Protein AF-0000000072575406 (afdb_homodimer)

Sequence (318 aa):
MHDRPRVPTLSLTRIVLSCGRSVELTELRLTPTYGDMPAGYPCRPVNDLRIRALLHTAAGLSPTVPVHLIPPSREYPDQYAGAFGPVETLPRVACVGRFSSMPLAPAKDPVAHRSGLTVIWFQPTTRVPDPYDADPALRQVDWTSLAQDYELEGMPYGPMHDRPRVPTLSLTRIVLSCGRSVELTELRLTPTYGDMPAGYPCRPVNDLRIRALLHTAAGLSPTVPVHLIPPSREYPDQYAGAFGPVETLPRVACVGRFSSMPLAPAKDPVAHRSGLTVIWFQPTTRVPDPYDADPALRQVDWTSLAQDYELEGMPYGP

Foldseek 3Di:
DPPPPPPPPQAPDWAQAPVGFIKGWNDKDKDWQCPPPDDFAADDVSNVVSVVVVLVVLCVVPVPKEEEELDFDWDFDPDDHDPRDGHIDGATMKMKTKMWGAALDPVDDSVFKIKIYIYIYHDNDPDDADRVDGDNSVRHDPRNVGIHMDTDPDPCPDD/DPPPPPPPDQAPDWAQAPVGFIKGWNDKDKDWQCPPPDDDAADDVSNVVSVVVVLVVLCVVPVPKEEEELDFDWDFDPDDHDPRDGHIDGATMKMKTKMWGAALDPVDDSVFKIKIYIYIYHDNDPDDADRVHGDNSVRHDPRNVGIHMDTDPDPPPDD

Radius of gyration: 21.08 Å; Cα contacts (8 Å, |Δi|>4): 632; chains: 2; bounding box: 46×66×48 Å

Nearest PDB structures (foldseek):
  9d93-assembly1_Me  TM=2.449E-01  e=2.290E+00  Mycobacterium phage Bxb1
  6q0r-assembly1_B  TM=1.082E-01  e=8.778E+00  Homo sapiens
  4bxn-assembly2_B  TM=1.345E-01  e=8.258E+00  Homo sapiens
  9d93-assembly1_Me  TM=2.450E-01  e=1.351E+00  Mycobacterium phage Bxb1
  9d93-assembly1_Md  TM=2.376E-01  e=2.500E+00  Mycobacterium phage Bxb1

Structure (mmCIF, N/CA/C/O backbone):
data_AF-0000000072575406-model_v1
#
loop_
_entity.id
_entity.type
_entity.pdbx_description
1 polymer 'Secreted protein'
#
loop_
_atom_site.group_PDB
_atom_site.id
_atom_site.type_symbol
_atom_site.label_atom_id
_atom_site.label_alt_id
_atom_site.label_comp_id
_atom_site.label_asym_id
_atom_site.label_entity_id
_atom_site.label_seq_id
_atom_site.pdbx_PDB_ins_code
_atom_site.Cartn_x
_atom_site.Cartn_y
_atom_site.Cartn_z
_atom_site.occupancy
_atom_site.B_iso_or_equiv
_atom_site.auth_seq_id
_atom_site.auth_comp_id
_atom_site.auth_asym_id
_atom_site.auth_atom_id
_atom_site.pdbx_PDB_model_num
ATOM 1 N N . MET A 1 1 ? 10.445 38.062 -1.407 1 25 1 MET A N 1
ATOM 2 C CA . MET A 1 1 ? 9.312 37.156 -1.286 1 25 1 MET A CA 1
ATOM 3 C C . MET A 1 1 ? 9.789 35.688 -1.169 1 25 1 MET A C 1
ATOM 5 O O . MET A 1 1 ? 10.391 35.156 -2.102 1 25 1 MET A O 1
ATOM 9 N N . HIS A 1 2 ? 10.414 35.25 -0.053 1 29.06 2 HIS A N 1
ATOM 10 C CA . HIS A 1 2 ? 11.062 33.969 0.249 1 29.06 2 HIS A CA 1
ATOM 11 C C . HIS A 1 2 ? 10.133 32.812 -0.062 1 29.06 2 HIS A C 1
ATOM 13 O O . HIS A 1 2 ? 9.008 32.75 0.43 1 29.06 2 HIS A O 1
ATOM 19 N N . ASP A 1 3 ? 10.117 32.375 -1.269 1 34.06 3 ASP A N 1
ATOM 20 C CA . ASP A 1 3 ? 9.344 31.203 -1.683 1 34.06 3 ASP A CA 1
ATOM 21 C C . ASP A 1 3 ? 9.32 30.141 -0.586 1 34.06 3 ASP A C 1
ATOM 23 O O . ASP A 1 3 ? 10.367 29.672 -0.156 1 34.06 3 ASP A O 1
ATOM 27 N N . ARG A 1 4 ? 8.523 30.234 0.38 1 37.56 4 ARG A N 1
ATOM 28 C CA . ARG A 1 4 ? 8.336 29.203 1.4 1 37.56 4 ARG A CA 1
ATOM 29 C C . ARG A 1 4 ? 8.453 27.812 0.798 1 37.56 4 ARG A C 1
ATOM 31 O O . ARG A 1 4 ? 7.82 27.516 -0.218 1 37.56 4 ARG A O 1
ATOM 38 N N . PRO A 1 5 ? 9.539 27.219 1.014 1 39 5 PRO A N 1
ATOM 39 C CA . PRO A 1 5 ? 9.695 25.891 0.408 1 39 5 PRO A CA 1
ATOM 40 C C . PRO A 1 5 ? 8.414 25.047 0.47 1 39 5 PRO A C 1
ATOM 42 O O . PRO A 1 5 ? 7.668 25.141 1.448 1 39 5 PRO A O 1
ATOM 45 N N . ARG A 1 6 ? 7.574 24.922 -0.616 1 39.53 6 ARG A N 1
ATOM 46 C CA . ARG A 1 6 ? 6.387 24.078 -0.766 1 39.53 6 ARG A CA 1
ATOM 47 C C . ARG A 1 6 ? 6.496 22.812 0.082 1 39.53 6 ARG A C 1
ATOM 49 O O . ARG A 1 6 ? 7.465 22.062 -0.035 1 39.53 6 ARG A O 1
ATOM 56 N N . VAL A 1 7 ? 6.16 22.875 1.28 1 41.75 7 VAL A N 1
ATOM 57 C CA . VAL A 1 7 ? 6.043 21.719 2.158 1 41.75 7 VAL A CA 1
ATOM 58 C C . VAL A 1 7 ? 5.566 20.5 1.356 1 41.75 7 VAL A C 1
ATOM 60 O O . VAL A 1 7 ? 4.578 20.594 0.623 1 41.75 7 VAL A O 1
ATOM 63 N N . PRO A 1 8 ? 6.469 19.625 0.904 1 49.5 8 PRO A N 1
ATOM 64 C CA . PRO A 1 8 ? 6.059 18.391 0.233 1 49.5 8 PRO A CA 1
ATOM 65 C C . PRO A 1 8 ? 4.707 17.875 0.718 1 49.5 8 PRO A C 1
ATOM 67 O O . PRO A 1 8 ? 4.344 18.078 1.879 1 49.5 8 PRO A O 1
ATOM 70 N N . THR A 1 9 ? 3.791 17.922 -0.132 1 55.62 9 THR A N 1
ATOM 71 C CA . THR A 1 9 ? 2.482 17.359 0.185 1 55.62 9 THR A CA 1
ATOM 72 C C . THR A 1 9 ? 2.623 16.109 1.049 1 55.62 9 THR A C 1
ATOM 74 O O . THR A 1 9 ? 3.439 15.234 0.757 1 55.62 9 THR A O 1
ATOM 77 N N . LEU A 1 10 ? 2.139 16.141 2.262 1 73.81 10 LEU A N 1
ATOM 78 C CA . LEU A 1 10 ? 2.268 15.234 3.391 1 73.81 10 LEU A CA 1
ATOM 79 C C . LEU A 1 10 ? 1.346 14.031 3.223 1 73.81 10 LEU A C 1
ATOM 81 O O . LEU A 1 10 ? 1.359 13.109 4.047 1 73.81 10 LEU A O 1
ATOM 85 N N . SER A 1 11 ? 0.636 14.047 2.066 1 89.5 11 SER A N 1
ATOM 86 C CA . SER A 1 11 ? -0.266 12.906 1.923 1 89.5 11 SER A CA 1
ATOM 87 C C . SER A 1 11 ? -0.145 12.281 0.539 1 89.5 11 SER A C 1
ATOM 89 O O . SER A 1 11 ? 0.426 12.875 -0.374 1 89.5 11 SER A O 1
ATOM 91 N N . LEU A 1 12 ? -0.537 11.031 0.42 1 94.38 12 LEU A N 1
ATOM 92 C CA . LEU A 1 12 ? -0.573 10.375 -0.885 1 94.38 12 LEU A CA 1
ATOM 93 C C . LEU A 1 12 ? -1.584 11.055 -1.803 1 94.38 12 LEU A C 1
ATOM 95 O O . LEU A 1 12 ? -1.308 11.273 -2.984 1 94.38 12 LEU A O 1
ATOM 99 N N . THR A 1 13 ? -2.699 11.344 -1.237 1 92.31 13 THR A N 1
ATOM 100 C CA . THR A 1 13 ? -3.76 12.086 -1.91 1 92.31 13 THR A CA 1
ATOM 101 C C . THR A 1 13 ? -4.715 12.711 -0.894 1 92.31 13 THR A C 1
ATOM 103 O O . THR A 1 13 ? -4.633 12.414 0.301 1 92.31 13 THR A O 1
ATOM 106 N N . ARG A 1 14 ? -5.504 13.633 -1.432 1 93 14 ARG A N 1
ATOM 107 C CA . ARG A 1 14 ? -6.535 14.281 -0.626 1 93 14 ARG A CA 1
ATOM 108 C C . ARG A 1 14 ? -7.91 14.117 -1.266 1 93 14 ARG A C 1
ATOM 110 O O . ARG A 1 14 ? -8.055 14.266 -2.48 1 93 14 ARG A O 1
ATOM 117 N N . ILE A 1 15 ? -8.836 13.727 -0.387 1 93.81 15 ILE A N 1
ATOM 118 C CA . ILE A 1 15 ? -10.195 13.547 -0.873 1 93.81 15 ILE A CA 1
ATOM 119 C C . ILE A 1 15 ? -11.156 14.43 -0.072 1 93.81 15 ILE A C 1
ATOM 121 O O . ILE A 1 15 ? -11.039 14.523 1.152 1 93.81 15 ILE A O 1
ATOM 125 N N . VAL A 1 16 ? -12.07 15.055 -0.798 1 94.81 16 VAL A N 1
ATOM 126 C CA . VAL A 1 16 ? -13.156 15.75 -0.124 1 94.81 16 VAL A CA 1
ATOM 127 C C . VAL A 1 16 ? -14.391 14.859 -0.073 1 94.81 16 VAL A C 1
ATOM 129 O O . VAL A 1 16 ? -14.922 14.453 -1.113 1 94.81 16 VAL A O 1
ATOM 132 N N . LEU A 1 17 ? -14.797 14.578 1.137 1 95.69 17 LEU A N 1
ATOM 133 C CA . LEU A 1 17 ? -15.969 13.727 1.323 1 95.69 17 LEU A CA 1
ATOM 134 C C . LEU A 1 17 ? -17.25 14.484 0.988 1 95.69 17 LEU A C 1
ATOM 136 O O . LEU A 1 17 ? -17.234 15.703 0.822 1 95.69 17 LEU A O 1
ATOM 140 N N . SER A 1 18 ? -18.312 13.727 0.885 1 93.75 18 SER A N 1
ATOM 141 C CA . SER A 1 18 ? -19.594 14.328 0.534 1 93.75 18 SER A CA 1
ATOM 142 C C . SER A 1 18 ? -20.062 15.305 1.605 1 93.75 18 SER A C 1
ATOM 144 O O . SER A 1 18 ? -20.75 16.281 1.305 1 93.75 18 SER A O 1
ATOM 146 N N . CYS A 1 19 ? -19.688 15.133 2.811 1 93 19 CYS A N 1
ATOM 147 C CA . CYS A 1 19 ? -20.078 16.016 3.9 1 93 19 CYS A CA 1
ATOM 148 C C . CYS A 1 19 ? -19.25 17.297 3.883 1 93 19 CYS A C 1
ATOM 150 O O . CYS A 1 19 ? -19.484 18.203 4.688 1 93 19 CYS A O 1
ATOM 152 N N . GLY A 1 20 ? -18.281 17.328 3.037 1 93.88 20 GLY A N 1
ATOM 153 C CA . GLY A 1 20 ? -17.469 18.531 2.889 1 93.88 20 GLY A CA 1
ATOM 154 C C . GLY A 1 20 ? -16.125 18.422 3.564 1 93.88 20 GLY A C 1
ATOM 155 O O . GLY A 1 20 ? -15.242 19.266 3.346 1 93.88 20 GLY A O 1
ATOM 156 N N . ARG A 1 21 ? -15.938 17.469 4.348 1 94.75 21 ARG A N 1
ATOM 157 C CA . ARG A 1 21 ? -14.68 17.297 5.078 1 94.75 21 ARG A CA 1
ATOM 158 C C . ARG A 1 21 ? -13.57 16.797 4.152 1 94.75 21 ARG A C 1
ATOM 160 O O . ARG A 1 21 ? -13.797 15.914 3.324 1 94.75 21 ARG A O 1
ATOM 167 N N . SER A 1 22 ? -12.422 17.391 4.34 1 94 22 SER A N 1
ATOM 168 C CA . SER A 1 22 ? -11.242 16.953 3.602 1 94 22 SER A CA 1
ATOM 169 C C . SER A 1 22 ? -10.453 15.906 4.391 1 94 22 SER A C 1
ATOM 171 O O . SER A 1 22 ? -10.156 16.109 5.566 1 94 22 SER A O 1
ATOM 173 N N . VAL A 1 23 ? -10.133 14.828 3.727 1 94.88 23 VAL A N 1
ATOM 174 C CA . VAL A 1 23 ? -9.352 13.781 4.375 1 94.88 23 VAL A CA 1
ATOM 175 C C . VAL A 1 23 ? -8.109 13.477 3.541 1 94.88 23 VAL A C 1
ATOM 177 O O . VAL A 1 23 ? -8.141 13.57 2.311 1 94.88 23 VAL A O 1
ATOM 180 N N . GLU A 1 24 ? -7.039 13.125 4.238 1 94.06 24 GLU A N 1
ATOM 181 C CA . GLU A 1 24 ? -5.754 12.812 3.617 1 94.06 24 GLU A CA 1
ATOM 182 C C . GLU A 1 24 ? -5.445 11.32 3.705 1 94.06 24 GLU A C 1
ATOM 184 O O . GLU A 1 24 ? -5.562 10.719 4.773 1 94.06 24 GLU A O 1
ATOM 189 N N . LEU A 1 25 ? -5.078 10.75 2.58 1 95.12 25 LEU A N 1
ATOM 190 C CA . LEU A 1 25 ? -4.594 9.375 2.57 1 95.12 25 LEU A CA 1
ATOM 191 C C . LEU A 1 25 ? -3.121 9.312 2.957 1 95.12 25 LEU A C 1
ATOM 193 O O . LEU A 1 25 ? -2.256 9.758 2.195 1 95.12 25 LEU A O 1
ATOM 197 N N . THR A 1 26 ? -2.838 8.727 4.117 1 92.56 26 THR A N 1
ATOM 198 C CA . THR A 1 26 ? -1.484 8.781 4.652 1 92.56 26 THR A CA 1
ATOM 199 C C . THR A 1 26 ? -0.754 7.465 4.422 1 92.56 26 THR A C 1
ATOM 201 O O . THR A 1 26 ? 0.474 7.406 4.516 1 92.56 26 THR A O 1
ATOM 204 N N . GLU A 1 27 ? -1.458 6.449 4.172 1 93.69 27 GLU A N 1
ATOM 205 C CA . GLU A 1 27 ? -0.918 5.133 3.852 1 93.69 27 GLU A CA 1
ATOM 206 C C . GLU A 1 27 ? -1.897 4.328 3 1 93.69 27 GLU A C 1
ATOM 208 O O . GLU A 1 27 ? -3.109 4.387 3.217 1 93.69 27 GLU A O 1
ATOM 213 N N . LEU A 1 28 ? -1.342 3.566 2.043 1 95.69 28 LEU A N 1
ATOM 214 C CA . LEU A 1 28 ? -2.17 2.703 1.207 1 95.69 28 LEU A CA 1
ATOM 215 C C . LEU A 1 28 ? -1.49 1.358 0.973 1 95.69 28 LEU A C 1
ATOM 217 O O . LEU A 1 28 ? -0.339 1.309 0.533 1 95.69 28 LEU A O 1
ATOM 221 N N . ARG A 1 29 ? -2.195 0.351 1.325 1 95.31 29 ARG A N 1
ATOM 222 C CA . ARG A 1 29 ? -1.763 -1.01 1.021 1 95.31 29 ARG A CA 1
ATOM 223 C C . ARG A 1 29 ? -2.635 -1.634 -0.062 1 95.31 29 ARG A C 1
ATOM 225 O O . ARG A 1 29 ? -3.857 -1.701 0.081 1 95.31 29 ARG A O 1
ATOM 232 N N . LEU A 1 30 ? -1.963 -2.059 -1.093 1 96.12 30 LEU A N 1
ATOM 233 C CA . LEU A 1 30 ? -2.637 -2.719 -2.205 1 96.12 30 LEU A CA 1
ATOM 234 C C . LEU A 1 30 ? -2.268 -4.199 -2.264 1 96.12 30 LEU A C 1
ATOM 236 O O . LEU A 1 30 ? -1.092 -4.555 -2.166 1 96.12 30 LEU A O 1
ATOM 240 N N . THR A 1 31 ? -3.223 -5.012 -2.402 1 93.94 31 THR A N 1
ATOM 241 C CA . THR A 1 31 ? -3.029 -6.438 -2.641 1 93.94 31 THR A CA 1
ATOM 242 C C . THR A 1 31 ? -4.027 -6.953 -3.678 1 93.94 31 THR A C 1
ATOM 244 O O . THR A 1 31 ? -5.129 -6.414 -3.807 1 93.94 31 THR A O 1
ATOM 247 N N . PRO A 1 32 ? -3.562 -7.934 -4.461 1 93.88 32 PRO A N 1
ATOM 248 C CA . PRO A 1 32 ? -4.586 -8.57 -5.297 1 93.88 32 PRO A CA 1
ATOM 249 C C . PRO A 1 32 ? -5.668 -9.266 -4.477 1 93.88 32 PRO A C 1
ATOM 251 O O . PRO A 1 32 ? -5.375 -9.867 -3.443 1 93.88 32 PRO A O 1
ATOM 254 N N . THR A 1 33 ? -6.875 -9.172 -4.941 1 93.19 33 THR A N 1
ATOM 255 C CA . THR A 1 33 ? -7.984 -9.766 -4.211 1 93.19 33 THR A CA 1
ATOM 256 C C . THR A 1 33 ? -7.801 -11.273 -4.078 1 93.19 33 THR A C 1
ATOM 258 O O . THR A 1 33 ? -7.973 -11.836 -2.992 1 93.19 33 THR A O 1
ATOM 261 N N . TYR A 1 34 ? -7.371 -11.906 -5.137 1 87.69 34 TYR A N 1
ATOM 262 C CA . TYR A 1 34 ? -7.289 -13.359 -5.137 1 87.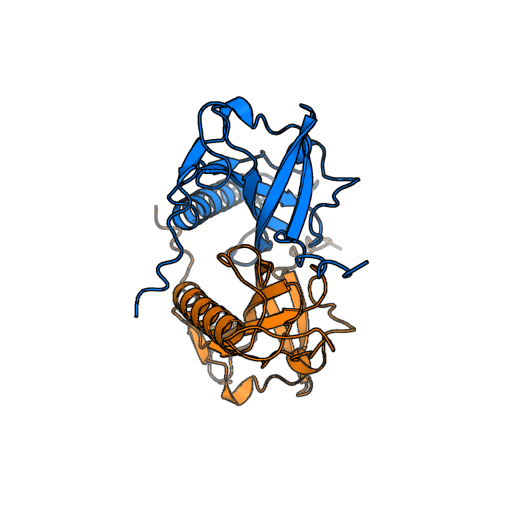69 34 TYR A CA 1
ATOM 263 C C . TYR A 1 34 ? -5.844 -13.828 -5.27 1 87.69 34 TYR A C 1
ATOM 265 O O . TYR A 1 34 ? -5.586 -14.961 -5.68 1 87.69 34 TYR A O 1
ATOM 273 N N . GLY A 1 35 ? -4.879 -13.086 -5.062 1 75.5 35 GLY A N 1
ATOM 274 C CA . GLY A 1 35 ? -3.479 -13.445 -5.211 1 75.5 35 GLY A CA 1
ATOM 275 C C . GLY A 1 35 ? -3.057 -14.594 -4.309 1 75.5 35 GLY A C 1
ATOM 276 O O . GLY A 1 35 ? -2.254 -15.438 -4.707 1 75.5 35 GLY A O 1
ATOM 277 N N . ASP A 1 36 ? -3.441 -14.586 -3.059 1 62.22 36 ASP A N 1
ATOM 278 C CA . ASP A 1 36 ? -2.992 -15.594 -2.102 1 62.22 36 ASP A CA 1
ATOM 279 C C . ASP A 1 36 ? -4.023 -16.703 -1.955 1 62.22 36 ASP A C 1
ATOM 281 O O . ASP A 1 36 ? -3.949 -17.516 -1.022 1 62.22 36 ASP A O 1
ATOM 285 N N . MET A 1 37 ? -4.887 -16.656 -2.875 1 61.81 37 MET A N 1
ATOM 286 C CA . MET A 1 37 ? -5.996 -17.562 -2.619 1 61.81 37 MET A CA 1
ATOM 287 C C . MET A 1 37 ? -5.672 -18.969 -3.139 1 61.81 37 MET A C 1
ATOM 289 O O . MET A 1 37 ? -5.152 -19.109 -4.242 1 61.81 37 MET A O 1
ATOM 293 N N . PRO A 1 38 ? -5.773 -19.938 -2.074 1 54.72 38 PRO A N 1
ATOM 294 C CA . PRO A 1 38 ? -5.543 -21.328 -2.451 1 54.72 38 PRO A CA 1
ATOM 295 C C . PRO A 1 38 ? -6.352 -21.75 -3.676 1 54.72 38 PRO A C 1
ATOM 297 O O . PRO A 1 38 ? -7.203 -20.984 -4.148 1 54.72 38 PRO A O 1
ATOM 300 N N . ALA A 1 39 ? -6.312 -23.109 -3.953 1 59.09 39 ALA A N 1
ATOM 301 C CA . ALA A 1 39 ? -6.965 -23.922 -4.977 1 59.09 39 ALA A CA 1
ATOM 302 C C . ALA A 1 39 ? -8.484 -23.766 -4.918 1 59.09 39 ALA A C 1
ATOM 304 O O . ALA A 1 39 ? -9.062 -23.688 -3.834 1 59.09 39 ALA A O 1
ATOM 305 N N . GLY A 1 40 ? -9.109 -23.031 -5.953 1 71.94 40 GLY A N 1
ATOM 306 C CA . GLY A 1 40 ? -10.555 -22.953 -6.141 1 71.94 40 GLY A CA 1
ATOM 307 C C . GLY A 1 40 ? -10.977 -21.781 -6.992 1 71.94 40 GLY A C 1
ATOM 308 O O . GLY A 1 40 ? -10.211 -21.297 -7.824 1 71.94 40 GLY A O 1
ATOM 309 N N . TYR A 1 41 ? -12.148 -21.594 -6.988 1 81.5 41 TYR A N 1
ATOM 310 C CA . TYR A 1 41 ? -12.758 -20.516 -7.77 1 81.5 41 TYR A CA 1
ATOM 311 C C . TYR A 1 41 ? -13.406 -19.484 -6.859 1 81.5 41 TYR A C 1
ATOM 313 O O . TYR A 1 41 ? -13.781 -19.797 -5.727 1 81.5 41 TYR A O 1
ATOM 321 N N . PRO A 1 42 ? -13.336 -18.234 -7.227 1 88.12 42 PRO A N 1
ATOM 322 C CA . PRO A 1 42 ? -14.008 -17.203 -6.438 1 88.12 42 PRO A CA 1
ATOM 323 C C . PRO A 1 42 ? -15.484 -17.516 -6.188 1 88.12 42 PRO A C 1
ATOM 325 O O . PRO A 1 42 ? -16.219 -17.828 -7.125 1 88.12 42 PRO A O 1
ATOM 328 N N . CYS A 1 43 ? -15.836 -17.438 -4.992 1 90.38 43 CYS A N 1
ATOM 329 C CA . CYS A 1 43 ? -17.203 -17.656 -4.551 1 90.38 43 CYS A CA 1
ATOM 330 C C . CYS A 1 43 ? -17.484 -16.938 -3.238 1 90.38 43 CYS A C 1
ATOM 332 O O . CYS A 1 43 ? -16.578 -16.344 -2.652 1 90.38 43 CYS A O 1
ATOM 334 N N . ARG A 1 44 ? -18.703 -17.047 -2.854 1 91.56 44 ARG A N 1
ATOM 335 C CA . ARG A 1 44 ? -19.109 -16.234 -1.705 1 91.56 44 ARG A CA 1
ATOM 336 C C . ARG A 1 44 ? -18.297 -16.609 -0.464 1 91.56 44 ARG A C 1
ATOM 338 O O . ARG A 1 44 ? -17.766 -15.742 0.225 1 91.56 44 ARG A O 1
ATOM 345 N N . PRO A 1 45 ? -18.141 -17.891 -0.143 1 90.81 45 PRO A N 1
ATOM 346 C CA . PRO A 1 45 ? -17.391 -18.234 1.059 1 90.81 45 PRO A CA 1
ATOM 347 C C . PRO A 1 45 ? -15.93 -17.781 0.985 1 90.81 45 PRO A C 1
ATOM 349 O O . PRO A 1 45 ? -15.375 -17.312 1.983 1 90.81 45 PRO A O 1
ATOM 352 N N . VAL A 1 46 ? -15.336 -17.859 -0.157 1 88.5 46 VAL A N 1
ATOM 353 C CA . VAL A 1 46 ? -13.953 -17.438 -0.362 1 88.5 46 VAL A CA 1
ATOM 354 C C . VAL A 1 46 ? -13.852 -15.922 -0.241 1 88.5 46 VAL A C 1
ATOM 356 O O . VAL A 1 46 ? -12.93 -15.406 0.392 1 88.5 46 VAL A O 1
ATOM 359 N N . ASN A 1 47 ? -14.789 -15.281 -0.811 1 92.69 47 ASN A N 1
ATOM 360 C CA . ASN A 1 47 ? -14.828 -13.82 -0.735 1 92.69 47 ASN A CA 1
ATOM 361 C C . ASN A 1 47 ? -14.969 -13.336 0.705 1 92.69 47 ASN A C 1
ATOM 363 O O . ASN A 1 47 ? -14.289 -12.398 1.121 1 92.69 47 ASN A O 1
ATOM 367 N N . ASP A 1 48 ? -15.852 -13.969 1.443 1 93.44 48 ASP A N 1
ATOM 368 C CA . ASP A 1 48 ? -16.062 -13.609 2.84 1 93.44 48 ASP A CA 1
ATOM 369 C C . ASP A 1 48 ? -14.805 -13.836 3.67 1 93.44 48 ASP A C 1
ATOM 371 O O . ASP A 1 48 ? -14.492 -13.055 4.566 1 93.44 48 ASP A O 1
ATOM 375 N N . LEU A 1 49 ? -14.109 -14.852 3.369 1 91.31 49 LEU A N 1
ATOM 376 C CA . LEU A 1 49 ? -12.859 -15.141 4.062 1 91.31 49 LEU A CA 1
ATOM 377 C C . LEU A 1 49 ? -11.812 -14.078 3.752 1 91.31 49 LEU A C 1
ATOM 379 O O . LEU A 1 49 ? -11.086 -13.641 4.645 1 91.31 49 LEU A O 1
ATOM 383 N N . ARG A 1 50 ? -11.688 -13.688 2.512 1 91.69 50 ARG A N 1
ATOM 384 C CA . ARG A 1 50 ? -10.742 -12.656 2.105 1 91.69 50 ARG A CA 1
ATOM 385 C C . ARG A 1 50 ? -11.023 -11.344 2.832 1 91.69 50 ARG A C 1
ATOM 387 O O . ARG A 1 50 ? -10.102 -10.68 3.311 1 91.69 50 ARG A O 1
ATOM 394 N N . ILE A 1 51 ? -12.266 -11.031 2.955 1 95.06 51 ILE A N 1
ATOM 395 C CA . ILE A 1 51 ? -12.664 -9.797 3.619 1 95.06 51 ILE A CA 1
ATOM 396 C C . ILE A 1 51 ? -12.305 -9.867 5.102 1 95.06 51 ILE A C 1
ATOM 398 O O . ILE A 1 51 ? -11.758 -8.906 5.66 1 95.06 51 ILE A O 1
ATOM 402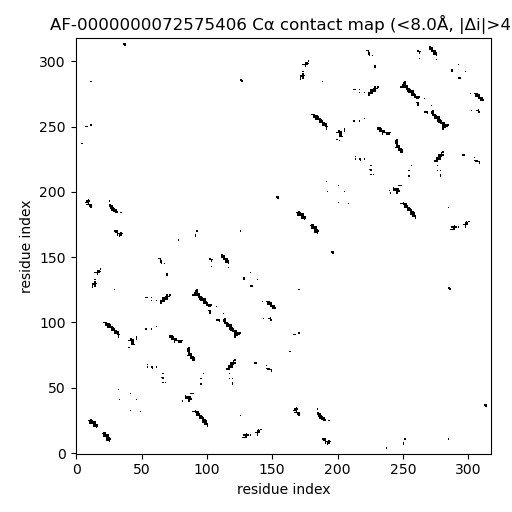 N N . ARG A 1 52 ? -12.539 -10.984 5.723 1 93.94 52 ARG A N 1
ATOM 403 C CA . ARG A 1 52 ? -12.203 -11.164 7.133 1 93.94 52 ARG A CA 1
ATOM 404 C C . ARG A 1 52 ? -10.695 -11.031 7.352 1 93.94 52 ARG A C 1
ATOM 406 O O . ARG A 1 52 ? -10.258 -10.398 8.312 1 93.94 52 ARG A O 1
ATOM 413 N N . ALA A 1 53 ? -10.008 -11.625 6.434 1 90.5 53 ALA A N 1
ATOM 414 C CA . ALA A 1 53 ? -8.547 -11.539 6.535 1 90.5 53 ALA A CA 1
ATOM 415 C C . ALA A 1 53 ? -8.07 -10.094 6.438 1 90.5 53 ALA A C 1
ATOM 417 O O . ALA A 1 53 ? -7.168 -9.68 7.164 1 90.5 53 ALA A O 1
ATOM 418 N N . LEU A 1 54 ? -8.641 -9.359 5.582 1 93.56 54 LEU A N 1
ATOM 419 C CA . LEU A 1 54 ? -8.273 -7.961 5.406 1 93.56 54 LEU A CA 1
ATOM 420 C C . LEU A 1 54 ? -8.625 -7.148 6.645 1 93.56 54 LEU A C 1
ATOM 422 O O . LEU A 1 54 ? -7.875 -6.254 7.043 1 93.56 54 LEU A O 1
ATOM 426 N N . LEU A 1 55 ? -9.766 -7.465 7.242 1 94.56 55 LEU A N 1
ATOM 427 C CA . LEU A 1 55 ? -10.172 -6.789 8.469 1 94.56 55 LEU A CA 1
ATOM 428 C C . LEU A 1 55 ? -9.172 -7.043 9.586 1 94.56 55 LEU A C 1
ATOM 430 O O . LEU A 1 55 ? -8.797 -6.121 10.32 1 94.56 55 LEU A O 1
ATOM 434 N N . HIS A 1 56 ? -8.695 -8.195 9.641 1 88.94 56 HIS A N 1
ATOM 435 C CA . HIS A 1 56 ? -7.699 -8.539 10.641 1 88.94 56 HIS A CA 1
ATOM 436 C C . HIS A 1 56 ? -6.383 -7.82 10.383 1 88.94 56 HIS A C 1
ATOM 438 O O . HIS A 1 56 ? -5.781 -7.258 11.305 1 88.94 56 HIS A O 1
ATOM 444 N N . THR A 1 57 ? -6.016 -7.777 9.18 1 85.31 57 THR A N 1
ATOM 445 C CA . THR A 1 57 ? -4.793 -7.09 8.781 1 85.31 57 THR A CA 1
ATOM 446 C C . THR A 1 57 ? -4.883 -5.598 9.094 1 85.31 57 THR A C 1
ATOM 448 O O . THR A 1 57 ? -3.953 -5.02 9.656 1 85.31 57 THR A O 1
ATOM 451 N N . ALA A 1 58 ? -5.934 -5.016 8.711 1 91.56 58 ALA A N 1
ATOM 452 C CA . ALA A 1 58 ? -6.137 -3.584 8.922 1 91.56 58 ALA A CA 1
ATOM 453 C C . ALA A 1 58 ? -6.102 -3.238 10.406 1 91.56 58 ALA A C 1
ATOM 455 O O . ALA A 1 58 ? -5.539 -2.211 10.797 1 91.56 58 ALA A O 1
ATOM 456 N N . ALA A 1 59 ? -6.66 -4.059 11.211 1 86.5 59 ALA A N 1
ATOM 457 C CA . ALA A 1 59 ? -6.68 -3.834 12.656 1 86.5 59 ALA A CA 1
ATOM 458 C C . ALA A 1 59 ? -5.266 -3.842 13.234 1 86.5 59 ALA A C 1
ATOM 460 O O . ALA A 1 59 ? -4.953 -3.064 14.133 1 86.5 59 ALA A O 1
ATOM 461 N N . GLY A 1 60 ? -4.469 -4.617 12.656 1 78.56 60 GLY A N 1
ATOM 462 C CA . GLY A 1 60 ? -3.082 -4.688 13.094 1 78.56 60 GLY A CA 1
ATOM 463 C C . GLY A 1 60 ? -2.258 -3.49 12.656 1 78.56 60 GLY A C 1
ATOM 464 O O . GLY A 1 60 ? -1.332 -3.078 13.359 1 78.56 60 GLY A O 1
ATOM 465 N N . LEU A 1 61 ? -2.611 -2.963 11.586 1 77 61 LEU A N 1
ATOM 466 C CA . LEU A 1 61 ? -1.869 -1.845 11.008 1 77 61 LEU A CA 1
ATOM 467 C C . LEU A 1 61 ? -2.293 -0.527 11.648 1 77 61 LEU A C 1
ATOM 469 O O . LEU A 1 61 ? -1.554 0.459 11.594 1 77 61 LEU A O 1
ATOM 473 N N . SER A 1 62 ? -3.469 -0.53 12.219 1 81.06 62 SER A N 1
ATOM 474 C CA . SER A 1 62 ? -4.02 0.72 12.734 1 81.06 62 SER A CA 1
ATOM 475 C C . SER A 1 62 ? -4.5 0.56 14.172 1 81.06 62 SER A C 1
ATOM 477 O O . SER A 1 62 ? -5.688 0.73 14.453 1 81.06 62 SER A O 1
ATOM 479 N N . PRO A 1 63 ? -3.594 0.451 15 1 76.25 63 PRO A N 1
ATOM 480 C CA . PRO A 1 63 ? -4.043 0.197 16.375 1 76.25 63 PRO A CA 1
ATOM 481 C C . PRO A 1 63 ? -4.727 1.407 17 1 76.25 63 PRO A C 1
ATOM 483 O O . PRO A 1 63 ? -5.512 1.257 17.938 1 76.25 63 PRO A O 1
ATOM 486 N N . THR A 1 64 ? -4.605 2.572 16.438 1 82.81 64 THR A N 1
ATOM 487 C CA . THR A 1 64 ? -5.078 3.766 17.141 1 82.81 64 THR A CA 1
ATOM 488 C C . THR A 1 64 ? -6.34 4.312 16.484 1 82.81 64 THR A C 1
ATOM 490 O O . THR A 1 64 ? -6.945 5.262 16.984 1 82.81 64 THR A O 1
ATOM 493 N N . VAL A 1 65 ? -6.699 3.744 15.406 1 91.06 65 VAL A N 1
ATOM 494 C CA . VAL A 1 65 ? -7.879 4.281 14.734 1 91.06 65 VAL A CA 1
ATOM 495 C C . VAL A 1 65 ? -8.797 3.139 14.305 1 91.06 65 VAL A C 1
ATOM 497 O O . VAL A 1 65 ? -8.336 2.018 14.078 1 91.06 65 VAL A O 1
ATOM 500 N N . PRO A 1 66 ? -10.156 3.428 14.203 1 96.31 66 PRO A N 1
ATOM 501 C CA . PRO A 1 66 ? -11.117 2.393 13.812 1 96.31 66 PRO A CA 1
ATOM 502 C C . PRO A 1 66 ? -10.93 1.94 12.359 1 96.31 66 PRO A C 1
ATOM 504 O O . PRO A 1 66 ? -10.273 2.625 11.578 1 96.31 66 PRO A O 1
ATOM 507 N N . VAL A 1 67 ? -11.523 0.769 12.141 1 96.88 67 VAL A N 1
ATOM 508 C CA . VAL A 1 67 ? -11.508 0.203 10.797 1 96.88 67 VAL A CA 1
ATOM 509 C C . VAL A 1 67 ? -12.93 0.168 10.234 1 96.88 67 VAL A C 1
ATOM 511 O O . VAL A 1 67 ? -13.867 -0.21 10.93 1 96.88 67 VAL A O 1
ATOM 514 N N . HIS A 1 68 ? -13.086 0.646 9.008 1 97.19 68 HIS A N 1
ATOM 515 C CA . HIS A 1 68 ? -14.375 0.625 8.312 1 97.19 68 HIS A CA 1
ATOM 516 C C . HIS A 1 68 ? -14.266 -0.102 6.98 1 97.19 68 HIS A C 1
ATOM 518 O O . HIS A 1 68 ? -13.375 0.188 6.18 1 97.19 68 HIS A O 1
ATOM 524 N N . LEU A 1 69 ? -15.164 -1.026 6.754 1 98 69 LEU A N 1
ATOM 525 C CA . LEU A 1 69 ? -15.242 -1.742 5.484 1 98 69 LEU A CA 1
ATOM 526 C C . LEU A 1 69 ? -16.328 -1.156 4.59 1 98 69 LEU A C 1
ATOM 528 O O . LEU A 1 69 ? -17.484 -1.083 4.988 1 98 69 LEU A O 1
ATOM 532 N N . ILE A 1 70 ? -15.922 -0.693 3.443 1 97.75 70 ILE A N 1
ATOM 533 C CA . ILE A 1 70 ? -16.891 -0.425 2.391 1 97.75 70 ILE A CA 1
ATOM 534 C C . ILE A 1 70 ? -17.219 -1.719 1.65 1 97.75 70 ILE A C 1
ATOM 536 O O . ILE A 1 70 ? -16.359 -2.293 0.979 1 97.75 70 ILE A O 1
ATOM 540 N N . PRO A 1 71 ? -18.438 -2.17 1.793 1 96.75 71 PRO A N 1
ATOM 541 C CA . PRO A 1 71 ? -18.766 -3.441 1.143 1 96.75 71 PRO A CA 1
ATOM 542 C C . PRO A 1 71 ? -18.469 -3.43 -0.356 1 96.75 71 PRO A C 1
ATOM 544 O O . PRO A 1 71 ? -18.875 -2.504 -1.062 1 96.75 71 PRO A O 1
ATOM 547 N N . PRO A 1 72 ? -17.719 -4.449 -0.779 1 96.75 72 PRO A N 1
ATOM 548 C CA . PRO A 1 72 ? -17.422 -4.488 -2.213 1 96.75 72 PRO A CA 1
ATOM 549 C C . PRO A 1 72 ? -18.641 -4.879 -3.057 1 96.75 72 PRO A C 1
ATOM 551 O O . PRO A 1 72 ? -19.562 -5.527 -2.559 1 96.75 72 PRO A O 1
ATOM 554 N N . SER A 1 73 ? -18.547 -4.406 -4.363 1 95.25 73 SER A N 1
ATOM 555 C CA . SER A 1 73 ? -19.5 -4.949 -5.32 1 95.25 73 SER A CA 1
ATOM 556 C C . SER A 1 73 ? -19.234 -6.426 -5.598 1 95.25 73 SER A C 1
ATOM 558 O O . SER A 1 73 ? -18.078 -6.844 -5.688 1 95.25 73 SER A O 1
ATOM 560 N N . ARG A 1 74 ? -20.219 -7.199 -5.648 1 95.06 74 ARG A N 1
ATOM 561 C CA . ARG A 1 74 ? -20.141 -8.617 -5.977 1 95.06 74 ARG A CA 1
ATOM 562 C C . ARG A 1 74 ? -20.781 -8.914 -7.328 1 95.06 74 ARG A C 1
ATOM 564 O O . ARG A 1 74 ? -21.906 -8.508 -7.586 1 95.06 74 ARG A O 1
ATOM 571 N N . GLU A 1 75 ? -19.922 -9.477 -8.188 1 93.12 75 GLU A N 1
ATOM 572 C CA . GLU A 1 75 ? -20.391 -9.797 -9.531 1 93.12 75 GLU A CA 1
ATOM 573 C C . GLU A 1 75 ? -20.562 -11.297 -9.711 1 93.12 75 GLU A C 1
ATOM 575 O O . GLU A 1 75 ? -19.812 -12.086 -9.141 1 93.12 75 GLU A O 1
ATOM 580 N N . TYR A 1 76 ? -21.531 -11.695 -10.5 1 91.12 76 TYR A N 1
ATOM 581 C CA . TYR A 1 76 ? -21.844 -13.094 -10.758 1 91.12 76 TYR A CA 1
ATOM 582 C C . TYR A 1 76 ? -21.703 -13.43 -12.234 1 91.12 76 TYR A C 1
ATOM 584 O O . TYR A 1 76 ? -22.672 -13.32 -13 1 91.12 76 TYR A O 1
ATOM 592 N N . PRO A 1 77 ? -20.516 -13.852 -12.5 1 83.12 77 PRO A N 1
ATOM 593 C CA . PRO A 1 77 ? -20.359 -14.242 -13.898 1 83.12 77 PRO A CA 1
ATOM 594 C C . PRO A 1 77 ? -21.062 -15.555 -14.234 1 83.12 77 PRO A C 1
ATOM 596 O O . PRO A 1 77 ? -21.266 -16.391 -13.352 1 83.12 77 PRO A O 1
ATOM 599 N N . ASP A 1 78 ? -21.953 -15.664 -15.203 1 72.75 78 ASP A N 1
ATOM 600 C CA . ASP A 1 78 ? -22.781 -16.797 -15.625 1 72.75 78 ASP A CA 1
ATOM 601 C C . ASP A 1 78 ? -21.938 -18.062 -15.766 1 72.75 78 ASP A C 1
ATOM 603 O O . ASP A 1 78 ? -21.625 -18.484 -16.891 1 72.75 78 ASP A O 1
ATOM 607 N N . GLN A 1 79 ? -21.078 -18.156 -14.984 1 64.88 79 GLN A N 1
ATOM 608 C CA . GLN A 1 79 ? -20.266 -19.344 -15.141 1 64.88 79 GLN A CA 1
ATOM 609 C C . GLN A 1 79 ? -20.641 -20.406 -14.109 1 64.88 79 GLN A C 1
ATOM 611 O O . GLN A 1 79 ? -21.125 -20.078 -13.023 1 64.88 79 GLN A O 1
ATOM 616 N N . TYR A 1 80 ? -20.797 -21.766 -14.477 1 60.41 80 TYR A N 1
ATOM 617 C CA . TYR A 1 80 ? -21.188 -22.969 -13.734 1 60.41 80 TYR A CA 1
ATOM 618 C C . TYR A 1 80 ? -20.312 -23.141 -12.5 1 60.41 80 TYR A C 1
ATOM 620 O O . TYR A 1 80 ? -19.094 -23.031 -12.57 1 60.41 80 TYR A O 1
ATOM 628 N N . ALA A 1 81 ? -20.828 -22.938 -11.273 1 61.72 81 ALA A N 1
ATOM 629 C CA . ALA A 1 81 ? -20.172 -22.734 -9.984 1 61.72 81 ALA A CA 1
ATOM 630 C C . ALA A 1 81 ? -19.922 -24.078 -9.297 1 61.72 81 ALA A C 1
ATOM 632 O O . ALA A 1 81 ? -20.469 -25.109 -9.703 1 61.72 81 ALA A O 1
ATOM 633 N N . GLY A 1 82 ? -19.109 -24.453 -8.508 1 68.31 82 GLY A N 1
ATOM 634 C CA . GLY A 1 82 ? -18.641 -25.625 -7.773 1 68.31 82 GLY A CA 1
ATOM 635 C C . GLY A 1 82 ? -19.391 -25.859 -6.48 1 68.31 82 GLY A C 1
ATOM 636 O O . GLY A 1 82 ? -20.5 -25.344 -6.301 1 68.31 82 GLY A O 1
ATOM 637 N N . ALA A 1 83 ? -19.016 -26.703 -5.828 1 77.44 83 ALA A N 1
ATOM 638 C CA . ALA A 1 83 ? -19.609 -27.203 -4.59 1 77.44 83 ALA A CA 1
ATOM 639 C C . ALA A 1 83 ? -19.875 -26.062 -3.607 1 77.44 83 ALA A C 1
ATOM 641 O O . ALA A 1 83 ? -20.734 -26.188 -2.729 1 77.44 83 ALA A O 1
ATOM 642 N N . PHE A 1 84 ? -19.312 -24.938 -3.883 1 82.5 84 PHE A N 1
ATOM 643 C CA . PHE A 1 84 ? -19.391 -23.875 -2.887 1 82.5 84 PHE A CA 1
ATOM 644 C C . PHE A 1 84 ? -20.312 -22.766 -3.365 1 82.5 84 PHE A C 1
ATOM 646 O O . PHE A 1 84 ? -20.328 -21.672 -2.787 1 82.5 84 PHE A O 1
ATOM 653 N N . GLY A 1 85 ? -21.109 -23.047 -4.426 1 86.38 85 GLY A N 1
ATOM 654 C CA . GLY A 1 85 ? -22.016 -22.031 -4.953 1 86.38 85 GLY A CA 1
ATOM 655 C C . GLY A 1 85 ? -21.531 -21.422 -6.258 1 86.38 85 GLY A C 1
ATOM 656 O O . GLY A 1 85 ? -20.516 -21.859 -6.812 1 86.38 85 GLY A O 1
ATOM 657 N N . PRO A 1 86 ? -22.312 -20.547 -6.668 1 88.69 86 PRO A N 1
ATOM 658 C CA . PRO A 1 86 ? -21.938 -19.938 -7.945 1 88.69 86 PRO A CA 1
ATOM 659 C C . PRO A 1 86 ? -20.672 -19.094 -7.852 1 88.69 86 PRO A C 1
ATOM 661 O O . PRO A 1 86 ? -20.297 -18.656 -6.762 1 88.69 86 PRO A O 1
ATOM 664 N N . VAL A 1 87 ? -20.078 -18.938 -8.969 1 89.56 87 VAL A N 1
ATOM 665 C CA . VAL A 1 87 ? -18.938 -18.031 -9.047 1 89.56 87 VAL A CA 1
ATOM 666 C C . VAL A 1 87 ? -19.375 -16.625 -8.664 1 89.56 87 VAL A C 1
ATOM 668 O O . VAL A 1 87 ? -20.438 -16.141 -9.102 1 89.56 87 VAL A O 1
ATOM 671 N N . GLU A 1 88 ? -18.703 -16 -7.699 1 92.5 88 GLU A N 1
ATOM 672 C CA . GLU A 1 88 ? -18.844 -14.609 -7.273 1 92.5 88 GLU A CA 1
ATOM 673 C C . GLU A 1 88 ? -17.484 -13.914 -7.238 1 92.5 88 GLU A C 1
ATOM 675 O O . GLU A 1 88 ? -16.531 -14.406 -6.617 1 92.5 88 GLU A O 1
ATOM 680 N N . THR A 1 89 ? -17.406 -12.812 -7.938 1 92.38 89 THR A N 1
ATOM 681 C CA . THR A 1 89 ? -16.109 -12.148 -8.008 1 92.38 89 THR A CA 1
ATOM 682 C C . THR A 1 89 ? -16.172 -10.781 -7.336 1 92.38 89 THR A C 1
ATOM 684 O O . THR A 1 89 ? -17.188 -10.094 -7.398 1 92.38 89 THR A O 1
ATOM 687 N N . LEU A 1 90 ? -15.07 -10.438 -6.633 1 94.88 90 LEU A N 1
ATOM 688 C CA . LEU A 1 90 ? -14.797 -9.094 -6.137 1 94.88 90 LEU A CA 1
ATOM 689 C C . LEU A 1 90 ? -13.867 -8.336 -7.078 1 94.88 90 LEU A C 1
ATOM 691 O O . LEU A 1 90 ? -13.227 -8.945 -7.938 1 94.88 90 LEU A O 1
ATOM 695 N N . PRO A 1 91 ? -13.859 -7.008 -6.969 1 95 91 PRO A N 1
ATOM 696 C CA . PRO A 1 91 ? -12.883 -6.281 -7.785 1 95 91 PRO A CA 1
ATOM 697 C C . PRO A 1 91 ? -11.453 -6.766 -7.566 1 95 91 PRO A C 1
ATOM 699 O O . PRO A 1 91 ? -11.133 -7.312 -6.508 1 95 91 PRO A O 1
ATOM 702 N N . ARG A 1 92 ? -10.633 -6.512 -8.43 1 93.38 92 ARG A N 1
ATOM 703 C CA . ARG A 1 92 ? -9.328 -7.148 -8.594 1 93.38 92 ARG A CA 1
ATOM 704 C C . ARG A 1 92 ? -8.375 -6.727 -7.484 1 93.38 92 ARG A C 1
ATOM 706 O O . ARG A 1 92 ? -7.461 -7.477 -7.125 1 93.38 92 ARG A O 1
ATOM 713 N N . VAL A 1 93 ? -8.578 -5.551 -6.941 1 95.38 93 VAL A N 1
ATOM 714 C CA . VAL A 1 93 ? -7.59 -4.996 -6.023 1 95.38 93 VAL A CA 1
ATOM 715 C C . VAL A 1 93 ? -8.242 -4.711 -4.676 1 95.38 93 VAL A C 1
ATOM 717 O O . VAL A 1 93 ? -9.273 -4.035 -4.605 1 95.38 93 VAL A O 1
ATOM 720 N N . ALA A 1 94 ? -7.645 -5.211 -3.652 1 95.81 94 ALA A N 1
ATOM 721 C CA . ALA A 1 94 ? -8.031 -4.902 -2.279 1 95.81 94 ALA A CA 1
ATOM 722 C C . ALA A 1 94 ? -7.172 -3.779 -1.705 1 95.81 94 ALA A C 1
ATOM 724 O O . ALA A 1 94 ? -5.945 -3.807 -1.821 1 95.81 94 ALA A O 1
ATOM 725 N N . CYS A 1 95 ? -7.855 -2.859 -1.043 1 96.31 95 CYS A N 1
ATOM 726 C CA . CYS A 1 95 ? -7.176 -1.675 -0.53 1 96.31 95 CYS A CA 1
ATOM 727 C C . CYS A 1 95 ? -7.414 -1.514 0.966 1 96.31 95 CYS A C 1
ATOM 729 O O . CYS A 1 95 ? -8.539 -1.669 1.44 1 96.31 95 CYS A O 1
ATOM 731 N N . VAL A 1 96 ? -6.348 -1.23 1.624 1 96.12 96 VAL A N 1
ATOM 732 C CA . VAL A 1 96 ? -6.406 -0.745 2.998 1 96.12 96 VAL A CA 1
ATOM 733 C C . VAL A 1 96 ? -5.754 0.634 3.086 1 96.12 96 VAL A C 1
ATOM 735 O O . VAL A 1 96 ? -4.543 0.769 2.904 1 96.12 96 VAL A O 1
ATOM 738 N N . GLY A 1 97 ? -6.562 1.583 3.373 1 95.69 97 GLY A N 1
ATOM 739 C CA . GLY A 1 97 ? -6.074 2.951 3.426 1 95.69 97 GLY A CA 1
ATOM 740 C C . GLY A 1 97 ? -6.258 3.598 4.785 1 95.69 97 GLY A C 1
ATOM 741 O O . GLY A 1 97 ? -7.324 3.486 5.391 1 95.69 97 GLY A O 1
ATOM 742 N N . ARG A 1 98 ? -5.18 4.227 5.238 1 94.38 98 ARG A N 1
ATOM 743 C CA . ARG A 1 98 ? -5.27 5.051 6.438 1 94.38 98 ARG A CA 1
ATOM 744 C C . ARG A 1 98 ? -5.508 6.516 6.078 1 94.38 98 ARG A C 1
ATOM 746 O O . ARG A 1 98 ? -4.723 7.113 5.34 1 94.38 98 ARG A O 1
ATOM 753 N N . PHE A 1 99 ? -6.574 7.012 6.703 1 94.62 99 PHE A N 1
ATOM 754 C CA . PHE A 1 99 ? -6.934 8.398 6.438 1 94.62 99 PHE A CA 1
ATOM 755 C C . PHE A 1 99 ? -6.828 9.242 7.703 1 94.62 99 PHE A C 1
ATOM 757 O O . PHE A 1 99 ? -7.043 8.734 8.805 1 94.62 99 PHE A O 1
ATOM 764 N N . SER A 1 100 ? -6.508 10.492 7.461 1 93.94 100 SER A N 1
ATOM 765 C CA . SER A 1 100 ? -6.391 11.445 8.555 1 93.94 100 SER A CA 1
ATOM 766 C C . SER A 1 100 ? -7.047 12.781 8.203 1 93.94 100 SER A C 1
ATOM 768 O O . SER A 1 100 ? -7.113 13.148 7.027 1 93.94 100 SER A O 1
ATOM 770 N N . SER A 1 101 ? -7.496 13.438 9.203 1 94.5 101 SER A N 1
ATOM 771 C CA . SER A 1 101 ? -8.117 14.75 9.039 1 94.5 101 SER A CA 1
ATOM 772 C C . SER A 1 101 ? -7.98 15.586 10.312 1 94.5 101 SER A C 1
ATOM 774 O O . SER A 1 101 ? -7.32 15.172 11.266 1 94.5 101 SER A O 1
ATOM 776 N N . MET A 1 102 ? -8.484 16.781 10.219 1 94.88 102 MET A N 1
ATOM 777 C CA . MET A 1 102 ? -8.57 17.609 11.422 1 94.88 102 MET A CA 1
ATOM 778 C C . MET A 1 102 ? -9.367 16.891 12.508 1 94.88 102 MET A C 1
ATOM 780 O O . MET A 1 102 ? -10.266 16.109 12.219 1 94.88 102 MET A O 1
ATOM 784 N N . PRO A 1 103 ? -9.055 17.25 13.766 1 96.06 103 PRO A N 1
ATOM 785 C CA . PRO A 1 103 ? -9.766 16.594 14.859 1 96.06 103 PRO A CA 1
ATOM 786 C C . PRO A 1 103 ? -11.281 16.797 14.789 1 96.06 103 PRO A C 1
ATOM 788 O O . PRO A 1 103 ? -11.742 17.812 14.258 1 96.06 103 PRO A O 1
ATOM 791 N N . LEU A 1 104 ? -11.992 15.789 15.312 1 96.62 104 LEU A N 1
ATOM 792 C CA . LEU A 1 104 ? -13.445 15.875 15.375 1 96.62 104 LEU A CA 1
ATOM 793 C C . LEU A 1 104 ? -13.883 16.906 16.406 1 96.62 104 LEU A C 1
ATOM 795 O O . LEU A 1 104 ? -14.766 17.719 16.141 1 96.62 104 LEU A O 1
ATOM 799 N N . ALA A 1 105 ? -13.242 16.797 17.578 1 95.88 105 ALA A N 1
ATOM 800 C CA . ALA A 1 105 ? -13.562 17.75 18.641 1 95.88 105 ALA A CA 1
ATOM 801 C C . ALA A 1 105 ? -12.906 19.094 18.406 1 95.88 105 ALA A C 1
ATOM 803 O O . ALA A 1 105 ? -11.68 19.203 18.344 1 95.88 105 ALA A O 1
ATOM 804 N N . PRO A 1 106 ? -13.656 20.109 18.359 1 91.75 106 PRO A N 1
ATOM 805 C CA . PRO A 1 106 ? -13.102 21.438 18.094 1 91.75 106 PRO A CA 1
ATOM 806 C C . PRO A 1 106 ? -12.148 21.922 19.188 1 91.75 106 PRO A C 1
ATOM 808 O O . PRO A 1 106 ? -11.305 22.781 18.938 1 91.75 106 PRO A O 1
ATOM 811 N N . ALA A 1 107 ? -12.289 21.359 20.297 1 93.88 107 ALA A N 1
ATOM 812 C CA . ALA A 1 107 ? -11.477 21.781 21.438 1 93.88 107 ALA A CA 1
ATOM 813 C C . ALA A 1 107 ? -10.062 21.219 21.328 1 93.88 107 ALA A C 1
ATOM 815 O O . ALA A 1 107 ? -9.148 21.688 22.016 1 93.88 107 ALA A O 1
ATOM 816 N N . LYS A 1 108 ? -9.898 20.266 20.516 1 93 108 LYS A N 1
ATOM 817 C CA . LYS A 1 108 ? -8.594 19.625 20.391 1 93 108 LYS A CA 1
ATOM 818 C C . LYS A 1 108 ? -7.691 20.406 19.438 1 93 108 LYS A C 1
ATOM 820 O O . LYS A 1 108 ? -8.133 20.828 18.375 1 93 108 LYS A O 1
ATOM 825 N N . ASP A 1 109 ? -6.469 20.531 19.906 1 91.44 109 ASP A N 1
ATOM 826 C CA . ASP A 1 109 ? -5.457 21.25 19.125 1 91.44 109 ASP A CA 1
ATOM 827 C C . ASP A 1 109 ? -5.059 20.469 17.875 1 91.44 109 ASP A C 1
ATOM 829 O O . ASP A 1 109 ? -4.531 19.359 17.984 1 91.44 109 ASP A O 1
ATOM 833 N N . PRO A 1 110 ? -5.258 21.062 16.703 1 88.12 110 PRO A N 1
ATOM 834 C CA . PRO A 1 110 ? -4.961 20.359 15.461 1 88.12 110 PRO A CA 1
ATOM 835 C C . PRO A 1 110 ? -3.465 20.125 15.258 1 88.12 110 PRO A C 1
ATOM 837 O O . PRO A 1 110 ? -3.07 19.375 14.367 1 88.12 110 PRO A O 1
ATOM 840 N N . VAL A 1 111 ? -2.668 20.75 16.016 1 82.81 111 VAL A N 1
ATOM 841 C CA . VAL A 1 111 ? -1.228 20.531 15.938 1 82.81 111 VAL A CA 1
ATOM 842 C C . VAL A 1 111 ? -0.867 19.25 16.672 1 82.81 111 VAL A C 1
ATOM 844 O O . VAL A 1 111 ? 0.028 18.516 16.25 1 82.81 111 VAL A O 1
ATOM 847 N N . ALA A 1 112 ? -1.605 18.938 17.641 1 88.38 112 ALA A N 1
ATOM 848 C CA . ALA A 1 112 ? -1.267 17.797 18.5 1 88.38 112 ALA A CA 1
ATOM 849 C C . ALA A 1 112 ? -2.229 16.641 18.281 1 88.38 112 ALA A C 1
ATOM 851 O O . ALA A 1 112 ? -1.987 15.531 18.75 1 88.38 112 ALA A O 1
ATOM 852 N N . HIS A 1 113 ? -3.271 17.016 17.609 1 90.62 113 HIS A N 1
ATOM 853 C CA . HIS A 1 113 ? -4.277 15.977 17.453 1 90.62 113 HIS A CA 1
ATOM 854 C C . HIS A 1 113 ? -4.738 15.859 16 1 90.62 113 HIS A C 1
ATOM 856 O O . HIS A 1 113 ? -4.648 16.812 15.242 1 90.62 113 HIS A O 1
ATOM 862 N N . ARG A 1 114 ? -5.23 14.664 15.656 1 92.81 114 ARG A N 1
ATOM 863 C CA . ARG A 1 114 ? -5.875 14.367 14.383 1 92.81 114 ARG A CA 1
ATOM 864 C C . ARG A 1 114 ? -7.035 13.391 14.57 1 92.81 114 ARG A C 1
ATOM 866 O O . ARG A 1 114 ? -7.238 12.859 15.664 1 92.81 114 ARG A O 1
ATOM 873 N N . SER A 1 115 ? -7.824 13.344 13.562 1 95.56 115 SER A N 1
ATOM 874 C CA . SER A 1 115 ? -8.781 12.25 13.484 1 95.56 115 SER A CA 1
ATOM 875 C C . SER A 1 115 ? -8.391 11.25 12.406 1 95.56 115 SER A C 1
ATOM 877 O O . SER A 1 115 ? -7.781 11.617 11.398 1 95.56 115 SER A O 1
ATOM 879 N N . GLY A 1 116 ? -8.672 10.023 12.781 1 95.56 116 GLY A N 1
ATOM 880 C CA . GLY A 1 116 ? -8.219 8.992 11.859 1 95.56 116 GLY A CA 1
ATOM 881 C C . GLY A 1 116 ? -9.227 7.879 11.656 1 95.56 116 GLY A C 1
ATOM 882 O O . GLY A 1 116 ? -10.078 7.645 12.523 1 95.56 116 GLY A O 1
ATOM 883 N N . LEU A 1 117 ? -9.18 7.273 10.484 1 96.75 117 LEU A N 1
ATOM 884 C CA . LEU A 1 117 ? -9.984 6.121 10.094 1 96.75 117 LEU A CA 1
ATOM 885 C C . LEU A 1 117 ? -9.242 5.254 9.078 1 96.75 117 LEU A C 1
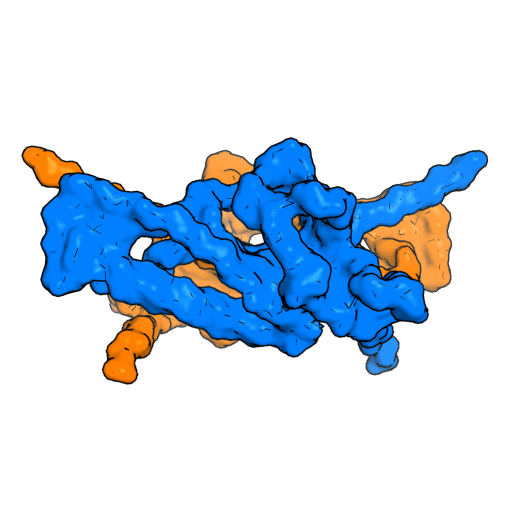ATOM 887 O O . LEU A 1 117 ? -8.672 5.77 8.117 1 96.75 117 LEU A O 1
ATOM 891 N N . THR A 1 118 ? -9.172 4.008 9.344 1 96.94 118 THR A N 1
ATOM 892 C CA . THR A 1 118 ? -8.688 3.059 8.344 1 96.94 118 THR A CA 1
ATOM 893 C C . THR A 1 118 ? -9.852 2.492 7.531 1 96.94 118 THR A C 1
ATOM 895 O O . THR A 1 118 ? -10.844 2.043 8.094 1 96.94 118 THR A O 1
ATOM 898 N N . VAL A 1 119 ? -9.766 2.574 6.227 1 97 119 VAL A N 1
ATOM 899 C CA . VAL A 1 119 ? -10.844 2.137 5.355 1 97 119 VAL A CA 1
ATOM 900 C C . VAL A 1 119 ? -10.367 0.985 4.473 1 97 119 VAL A C 1
ATOM 902 O O . VAL A 1 119 ? -9.266 1.03 3.924 1 97 119 VAL A O 1
ATOM 905 N N . ILE A 1 120 ? -11.172 -0.04 4.383 1 97.44 120 ILE A N 1
ATOM 906 C CA . ILE A 1 120 ? -10.969 -1.145 3.451 1 97.44 120 ILE A CA 1
ATOM 907 C C . ILE A 1 120 ? -11.961 -1.036 2.297 1 97.44 120 ILE A C 1
ATOM 909 O O . ILE A 1 120 ? -13.156 -0.855 2.518 1 97.44 120 ILE A O 1
ATOM 913 N N . TRP A 1 121 ? -11.445 -1.055 1.083 1 97.12 121 TRP A N 1
ATOM 914 C CA . TRP A 1 121 ? -12.32 -1.074 -0.085 1 97.12 121 TRP A CA 1
ATOM 915 C C . TRP A 1 121 ? -11.68 -1.851 -1.231 1 97.12 121 TRP A C 1
ATOM 917 O O . TRP A 1 121 ? -10.547 -2.32 -1.114 1 97.12 121 TRP A O 1
ATOM 927 N N . PHE A 1 122 ? -12.492 -2.115 -2.289 1 96.44 122 PHE A N 1
ATOM 928 C CA . PHE A 1 122 ? -12.023 -2.844 -3.463 1 96.44 122 PHE A CA 1
ATOM 929 C C . PHE A 1 122 ? -12.172 -1.996 -4.723 1 96.44 122 PHE A C 1
ATOM 931 O O . PHE A 1 122 ? -13.125 -1.225 -4.844 1 96.44 122 PHE A O 1
ATOM 938 N N . GLN A 1 123 ? -11.203 -2.154 -5.57 1 95.44 123 GLN A N 1
ATOM 939 C CA . GLN A 1 123 ? -11.273 -1.414 -6.828 1 95.44 123 GLN A CA 1
ATOM 940 C C . GLN A 1 123 ? -10.703 -2.236 -7.98 1 95.44 123 GLN A C 1
ATOM 942 O O . GLN A 1 123 ? -9.961 -3.191 -7.766 1 95.44 123 GLN A O 1
ATOM 947 N N . PRO A 1 124 ? -11.109 -1.884 -9.234 1 93.25 124 PRO A N 1
ATOM 948 C CA . PRO A 1 124 ? -10.727 -2.713 -10.375 1 93.25 124 PRO A CA 1
ATOM 949 C C . PRO A 1 124 ? -9.25 -2.549 -10.75 1 93.25 124 PRO A C 1
ATOM 951 O O . PRO A 1 124 ? -8.656 -3.459 -11.328 1 93.25 124 PRO A O 1
ATOM 954 N N . THR A 1 125 ? -8.672 -1.354 -10.477 1 92.56 125 THR A N 1
ATOM 955 C CA . THR A 1 125 ? -7.301 -1.079 -10.898 1 92.56 125 THR A CA 1
ATOM 956 C C . THR A 1 125 ? -6.438 -0.67 -9.703 1 92.56 125 THR A C 1
ATOM 958 O O . THR A 1 125 ? -6.945 -0.492 -8.594 1 92.56 125 THR A O 1
ATOM 961 N N . THR A 1 126 ? -5.199 -0.502 -9.953 1 93.56 126 THR A N 1
ATOM 962 C CA . THR A 1 126 ? -4.242 -0.178 -8.898 1 93.56 126 THR A CA 1
ATOM 963 C C . THR A 1 126 ? -4.137 1.332 -8.711 1 93.56 126 THR A C 1
ATOM 965 O O . THR A 1 126 ? -3.258 1.814 -7.996 1 93.56 126 THR A O 1
ATOM 968 N N . ARG A 1 127 ? -4.969 2.018 -9.234 1 91.94 127 ARG A N 1
ATOM 969 C CA . ARG A 1 127 ? -4.891 3.473 -9.164 1 91.94 127 ARG A CA 1
ATOM 970 C C . ARG A 1 127 ? -5.285 3.979 -7.781 1 91.94 127 ARG A C 1
ATOM 972 O O . ARG A 1 127 ? -6.242 3.479 -7.184 1 91.94 127 ARG A O 1
ATOM 979 N N . VAL A 1 128 ? -4.516 4.945 -7.32 1 92.69 128 VAL A N 1
ATOM 980 C CA . VAL A 1 128 ? -4.879 5.637 -6.086 1 92.69 128 VAL A CA 1
ATOM 981 C C . VAL A 1 128 ? -6.082 6.543 -6.34 1 92.69 128 VAL A C 1
ATOM 983 O O . VAL A 1 128 ? -6.203 7.145 -7.406 1 92.69 128 VAL A O 1
ATOM 986 N N . PRO A 1 129 ? -6.918 6.621 -5.363 1 89.44 129 PRO A N 1
ATOM 987 C CA . PRO A 1 129 ? -8.086 7.48 -5.555 1 89.44 129 PRO A CA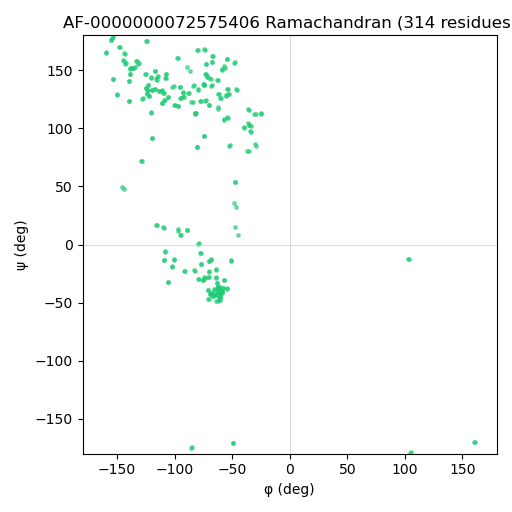 1
ATOM 988 C C . PRO A 1 129 ? -7.715 8.906 -5.969 1 89.44 129 PRO A C 1
ATOM 990 O O . PRO A 1 129 ? -6.801 9.5 -5.395 1 89.44 129 PRO A O 1
ATOM 993 N N . ASP A 1 130 ? -8.461 9.305 -6.973 1 84.94 130 ASP A N 1
ATOM 994 C CA . ASP A 1 130 ? -8.266 10.648 -7.492 1 84.94 130 ASP A CA 1
ATOM 995 C C . ASP A 1 130 ? -8.969 11.688 -6.613 1 84.94 130 ASP A C 1
ATOM 997 O O . ASP A 1 130 ? -10.125 11.5 -6.234 1 84.94 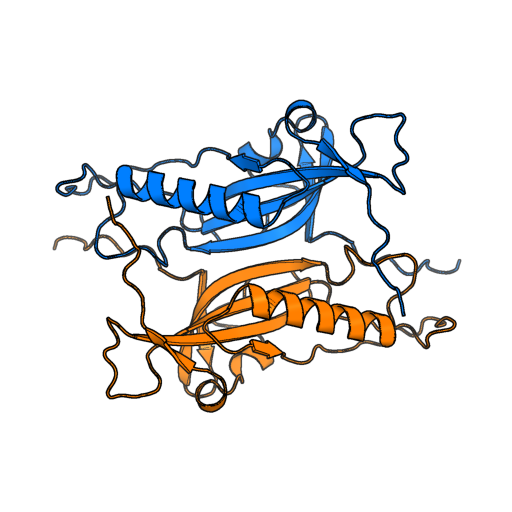130 ASP A O 1
ATOM 1001 N N . PRO A 1 131 ? -8.258 12.742 -6.324 1 80.25 131 PRO A N 1
ATOM 1002 C CA . PRO A 1 131 ? -8.891 13.773 -5.5 1 80.25 131 PRO A CA 1
ATOM 1003 C C . PRO A 1 131 ? -10.18 14.305 -6.117 1 80.25 131 PRO A C 1
ATOM 1005 O O . PRO A 1 131 ? -11.102 14.695 -5.391 1 80.25 131 PRO A O 1
ATOM 1008 N N . TYR A 1 132 ? -10.305 14.328 -7.406 1 78.69 132 TYR A N 1
ATOM 1009 C CA . TYR A 1 132 ? -11.422 14.969 -8.078 1 78.69 132 TYR A CA 1
ATOM 1010 C C . TYR A 1 132 ? -12.461 13.945 -8.516 1 78.69 132 TYR A C 1
ATOM 1012 O O . TYR A 1 132 ? -13.578 14.305 -8.898 1 78.69 132 TYR A O 1
ATOM 1020 N N . ASP A 1 133 ? -12.07 12.68 -8.477 1 82.12 133 ASP A N 1
ATOM 1021 C CA . ASP A 1 133 ? -12.961 11.641 -8.984 1 82.12 133 ASP A CA 1
ATOM 1022 C C . ASP A 1 133 ? -12.859 10.367 -8.156 1 82.12 133 ASP A C 1
ATOM 1024 O O . ASP A 1 133 ? -12.695 9.273 -8.703 1 82.12 133 ASP A O 1
ATOM 1028 N N . ALA A 1 134 ? -12.922 10.586 -6.91 1 85.56 134 ALA A N 1
ATOM 1029 C CA . ALA A 1 134 ? -12.867 9.406 -6.051 1 85.56 134 ALA A CA 1
ATOM 1030 C C . ALA A 1 134 ? -14.164 8.609 -6.117 1 85.56 134 ALA A C 1
ATOM 1032 O O . ALA A 1 134 ? -15.242 9.188 -6.316 1 85.56 134 ALA A O 1
ATOM 1033 N N . ASP A 1 135 ? -14.062 7.328 -5.992 1 88.12 135 ASP A N 1
ATOM 1034 C CA . ASP A 1 135 ? -15.227 6.441 -5.945 1 88.12 135 ASP A CA 1
ATOM 1035 C C . ASP A 1 135 ? -16.281 6.98 -4.984 1 88.12 135 ASP A C 1
ATOM 1037 O O . ASP A 1 135 ? -15.969 7.375 -3.861 1 88.12 135 ASP A O 1
ATOM 1041 N N . PRO A 1 136 ? -17.484 6.988 -5.391 1 90.19 136 PRO A N 1
ATOM 1042 C CA . PRO A 1 136 ? -18.562 7.5 -4.547 1 90.19 136 PRO A CA 1
ATOM 1043 C C . PRO A 1 136 ? -18.625 6.824 -3.18 1 90.19 136 PRO A C 1
ATOM 1045 O O . PRO A 1 136 ? -18.938 7.473 -2.178 1 90.19 136 PRO A O 1
ATOM 1048 N N . ALA A 1 137 ? -18.375 5.609 -3.143 1 91.44 137 ALA A N 1
ATOM 1049 C CA . ALA A 1 137 ? -18.438 4.891 -1.873 1 91.44 137 ALA A CA 1
ATOM 1050 C C . ALA A 1 137 ? -17.422 5.441 -0.878 1 91.44 137 ALA A C 1
ATOM 1052 O O . ALA A 1 137 ? -17.688 5.516 0.322 1 91.44 137 ALA A O 1
ATOM 1053 N N . LEU A 1 138 ? -16.297 5.816 -1.342 1 93.88 138 LEU A N 1
ATOM 1054 C CA . LEU A 1 138 ? -15.266 6.422 -0.499 1 93.88 138 LEU A CA 1
ATOM 1055 C C . LEU A 1 138 ? -15.68 7.824 -0.067 1 93.88 138 LEU A C 1
ATOM 1057 O O . LEU A 1 138 ? -15.5 8.195 1.096 1 93.88 138 LEU A O 1
ATOM 1061 N N . ARG A 1 139 ? -16.281 8.531 -0.945 1 95.44 139 ARG A N 1
ATOM 1062 C CA . ARG A 1 139 ? -16.672 9.914 -0.664 1 95.44 139 ARG A CA 1
ATOM 1063 C C . ARG A 1 139 ? -17.812 9.961 0.34 1 95.44 139 ARG A C 1
ATOM 1065 O O . ARG A 1 139 ? -18 10.969 1.02 1 95.44 139 ARG A O 1
ATOM 1072 N N . GLN A 1 140 ? -18.516 8.938 0.416 1 95.81 140 GLN A N 1
ATOM 1073 C CA . GLN A 1 140 ? -19.703 8.93 1.25 1 95.81 140 GLN A CA 1
ATOM 1074 C C . GLN A 1 140 ? -19.406 8.375 2.639 1 95.81 140 GLN A C 1
ATOM 1076 O O . GLN A 1 140 ? -20.312 8.227 3.463 1 95.81 140 GLN A O 1
ATOM 1081 N N . VAL A 1 141 ? -18.203 8.148 2.973 1 96.94 141 VAL A N 1
ATOM 1082 C CA . VAL A 1 141 ? -17.828 7.645 4.289 1 96.94 141 VAL A CA 1
ATOM 1083 C C . VAL A 1 141 ? -18.25 8.641 5.363 1 96.94 141 VAL A C 1
ATOM 1085 O O . VAL A 1 141 ? -17.969 9.836 5.262 1 96.94 141 VAL A O 1
ATOM 1088 N N . ASP A 1 142 ? -18.938 8.148 6.363 1 97.44 142 ASP A N 1
ATOM 1089 C CA . ASP A 1 142 ? -19.391 8.992 7.473 1 97.44 142 ASP A CA 1
ATOM 1090 C C . ASP A 1 142 ? -18.266 9.219 8.477 1 97.44 142 ASP A C 1
ATOM 1092 O O . ASP A 1 142 ? -18.25 8.617 9.555 1 97.44 142 ASP A O 1
ATOM 1096 N N . TRP A 1 143 ? -17.469 10.133 8.211 1 97.69 143 TRP A N 1
ATOM 1097 C CA . TRP A 1 143 ? -16.266 10.406 9.008 1 97.69 143 TRP A CA 1
ATOM 1098 C C . TRP A 1 143 ? -16.641 10.758 10.445 1 97.69 143 TRP A C 1
ATOM 1100 O O . TRP A 1 143 ? -16.031 10.266 11.391 1 97.69 143 TRP A O 1
ATOM 1110 N N . THR A 1 144 ? -17.562 11.555 10.594 1 96.12 144 THR A N 1
ATOM 1111 C CA . THR A 1 144 ? -17.953 12.07 11.906 1 96.12 144 THR A CA 1
ATOM 1112 C C . THR A 1 144 ? -18.328 10.93 12.844 1 96.12 144 THR A C 1
ATOM 1114 O O . THR A 1 144 ? -17.953 10.938 14.016 1 96.12 144 THR A O 1
ATOM 1117 N N . SER A 1 145 ? -18.969 9.922 12.328 1 97.12 145 SER A N 1
ATOM 1118 C CA . SER A 1 145 ? -19.438 8.836 13.18 1 97.12 145 SER A CA 1
ATOM 1119 C C . SER A 1 145 ? -18.391 7.73 13.297 1 97.12 145 SER A C 1
ATOM 1121 O O . SER A 1 145 ? -18.359 7.008 14.289 1 97.12 145 SER A O 1
ATOM 1123 N N . LEU A 1 146 ? -17.5 7.668 12.305 1 97.81 146 LEU A N 1
ATOM 1124 C CA . LEU A 1 146 ? -16.672 6.469 12.211 1 97.81 146 LEU A CA 1
ATOM 1125 C C . LEU A 1 146 ? -15.242 6.754 12.672 1 97.81 146 LEU A C 1
ATOM 1127 O O . LEU A 1 146 ? -14.555 5.859 13.172 1 97.81 146 LEU A O 1
ATOM 1131 N N . ALA A 1 147 ? -14.773 7.906 12.477 1 97.5 147 ALA A N 1
ATOM 1132 C CA . ALA A 1 147 ? -13.391 8.25 12.805 1 97.5 147 ALA A CA 1
ATOM 1133 C C . ALA A 1 147 ? -13.227 8.531 14.297 1 97.5 147 ALA A C 1
ATOM 1135 O O . ALA A 1 147 ? -14.219 8.633 15.023 1 97.5 147 ALA A O 1
ATOM 1136 N N . GLN A 1 148 ? -11.953 8.594 14.711 1 96.81 148 GLN A N 1
ATOM 1137 C CA . GLN A 1 148 ? -11.633 8.883 16.109 1 96.81 14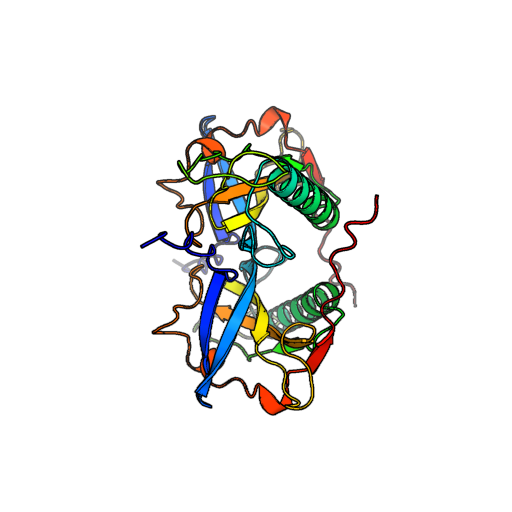8 GLN A CA 1
ATOM 1138 C C . GLN A 1 148 ? -10.438 9.82 16.203 1 96.81 148 GLN A C 1
ATOM 1140 O O . GLN A 1 148 ? -9.469 9.695 15.453 1 96.81 148 GLN A O 1
ATOM 1145 N N . ASP A 1 149 ? -10.57 10.711 17.141 1 95.19 149 ASP A N 1
ATOM 1146 C CA . ASP A 1 149 ? -9.438 11.586 17.438 1 95.19 149 ASP A CA 1
ATOM 1147 C C . ASP A 1 149 ? -8.289 10.812 18.078 1 95.19 149 ASP A C 1
ATOM 1149 O O . ASP A 1 149 ? -8.516 9.891 18.859 1 95.19 149 ASP A O 1
ATOM 1153 N N . TYR A 1 150 ? -7.086 11.164 17.719 1 92.75 150 TYR A N 1
ATOM 1154 C CA . TYR A 1 150 ? -5.898 10.586 18.344 1 92.75 150 TYR A CA 1
ATOM 1155 C C . TYR A 1 150 ? -4.801 11.633 18.5 1 92.75 150 TYR A C 1
ATOM 1157 O O . TYR A 1 150 ? -4.812 12.664 17.828 1 92.75 150 TYR A O 1
ATOM 1165 N N . GLU A 1 151 ? -3.916 11.383 19.469 1 89.19 151 GLU A N 1
ATOM 1166 C CA . GLU A 1 151 ? -2.799 12.281 19.719 1 89.19 151 GLU A CA 1
ATOM 1167 C C . GLU A 1 151 ? -1.592 11.93 18.859 1 89.19 151 GLU A C 1
ATOM 1169 O O . GLU A 1 151 ? -1.262 10.75 18.688 1 89.19 151 GLU A O 1
ATOM 1174 N N . LEU A 1 152 ? -1.109 12.945 18.25 1 80.25 152 LEU A N 1
ATOM 1175 C CA . LEU A 1 152 ? 0.116 12.742 17.484 1 80.25 152 LEU A CA 1
ATOM 1176 C C . LEU A 1 152 ? 1.321 12.617 18.406 1 80.25 152 LEU A C 1
ATOM 1178 O O . LEU A 1 152 ? 1.488 13.422 19.328 1 80.25 152 LEU A O 1
ATOM 1182 N N . GLU A 1 153 ? 1.682 11.391 18.766 1 64.44 153 GLU A N 1
ATOM 1183 C CA . GLU A 1 153 ? 2.846 11.266 19.641 1 64.44 153 GLU A CA 1
ATOM 1184 C C . GLU A 1 153 ? 4.102 11.805 18.953 1 64.44 153 GLU A C 1
ATOM 1186 O O . GLU A 1 153 ? 4.238 11.734 17.734 1 64.44 153 GLU A O 1
ATOM 1191 N N . GLY A 1 154 ? 4.645 12.773 19.469 1 52.47 154 GLY A N 1
ATOM 1192 C CA . GLY A 1 154 ? 5.926 13.266 18.984 1 52.47 154 GLY A CA 1
ATOM 1193 C C . GLY A 1 154 ? 6.832 12.164 18.469 1 52.47 154 GLY A C 1
ATOM 1194 O O . GLY A 1 154 ? 6.723 11.016 18.906 1 52.47 154 GLY A O 1
ATOM 1195 N N . MET A 1 155 ? 6.93 12 17.203 1 44.88 155 MET A N 1
ATOM 1196 C CA . MET A 1 155 ? 7.926 11.039 16.734 1 44.88 155 MET A CA 1
ATOM 1197 C C . MET A 1 155 ? 9.047 10.867 17.75 1 44.88 155 MET A C 1
ATOM 1199 O O . MET A 1 155 ? 9.555 11.852 18.281 1 44.88 155 MET A O 1
ATOM 1203 N N . PRO A 1 156 ? 9.219 9.664 18.438 1 39.16 156 PRO A N 1
ATOM 1204 C CA . PRO A 1 156 ? 10.375 9.547 19.312 1 39.16 156 PRO A CA 1
ATOM 1205 C C . PRO A 1 156 ? 11.672 10.008 18.656 1 39.16 156 PRO A C 1
ATOM 1207 O O . PRO A 1 156 ? 12.164 9.359 17.719 1 39.16 156 PRO A O 1
ATOM 1210 N N . TYR A 1 157 ? 11.93 11.078 18.109 1 34.72 157 TYR A N 1
ATOM 1211 C CA . TYR A 1 157 ? 13.336 11.391 17.891 1 34.72 157 TYR A CA 1
ATOM 1212 C C . TYR A 1 157 ? 14.172 11.086 19.125 1 34.72 157 TYR A C 1
ATOM 1214 O O . TYR A 1 157 ? 14.609 12 19.828 1 34.72 157 TYR A O 1
ATOM 1222 N N . GLY A 1 158 ? 13.75 10.445 20.234 1 26.98 158 GLY A N 1
ATOM 1223 C CA . GLY A 1 158 ? 14.781 10.414 21.25 1 26.98 158 GLY A CA 1
ATOM 1224 C C . GLY A 1 158 ? 16.141 9.961 20.734 1 26.98 158 GLY A C 1
ATOM 1225 O O . GLY A 1 158 ? 16.219 9.359 19.656 1 26.98 158 GLY A O 1
ATOM 1226 N N . PRO A 1 159 ? 17.328 10.391 21.484 1 26.64 159 PRO A N 1
ATOM 1227 C CA . PRO A 1 159 ? 18.703 9.93 21.203 1 26.64 159 PRO A CA 1
ATOM 1228 C C . PRO A 1 159 ? 18.75 8.445 20.844 1 26.64 159 PRO A C 1
ATOM 1230 O O . PRO A 1 159 ? 17.891 7.676 21.266 1 26.64 159 PRO A O 1
ATOM 1233 N N . MET B 1 1 ? -15.875 -24.844 -26.516 1 24.8 1 MET B N 1
ATOM 1234 C CA . MET B 1 1 ? -14.648 -24.156 -26.125 1 24.8 1 MET B CA 1
ATOM 1235 C C . MET B 1 1 ? -14.828 -23.438 -24.781 1 24.8 1 MET B C 1
ATOM 1237 O O . MET B 1 1 ? -15.633 -22.516 -24.688 1 24.8 1 MET B O 1
ATOM 1241 N N . HIS B 1 2 ? -14.945 -24.125 -23.641 1 29.64 2 HIS B N 1
ATOM 1242 C CA . HIS B 1 2 ? -15.242 -23.672 -22.281 1 29.64 2 HIS B CA 1
ATOM 1243 C C . HIS B 1 2 ? -14.297 -22.562 -21.859 1 29.64 2 HIS B C 1
ATOM 1245 O O . HIS B 1 2 ? -13.07 -22.719 -21.922 1 29.64 2 HIS B O 1
ATOM 1251 N N . ASP B 1 3 ? -14.617 -21.375 -22.203 1 34.12 3 ASP B N 1
ATOM 1252 C CA . ASP B 1 3 ? -13.844 -20.203 -21.812 1 34.12 3 ASP B CA 1
ATOM 1253 C C . ASP B 1 3 ? -13.297 -20.359 -20.391 1 34.12 3 ASP B C 1
ATOM 1255 O O . ASP B 1 3 ? -14.062 -20.547 -19.438 1 34.12 3 ASP B O 1
ATOM 1259 N N . ARG B 1 4 ? -12.266 -21.031 -20.172 1 37.31 4 ARG B N 1
ATOM 1260 C CA . ARG B 1 4 ? -11.609 -21.141 -18.875 1 37.31 4 ARG B CA 1
ATOM 1261 C C . ARG B 1 4 ? -11.672 -19.828 -18.109 1 37.31 4 ARG B C 1
ATOM 1263 O O . ARG B 1 4 ? -11.367 -18.766 -18.672 1 37.31 4 ARG B O 1
ATOM 1270 N N . PRO B 1 5 ? -12.5 -19.781 -17.156 1 38.88 5 PRO B N 1
ATOM 1271 C CA . PRO B 1 5 ? -12.609 -18.516 -16.422 1 38.88 5 PRO B CA 1
ATOM 1272 C C . PRO B 1 5 ? -11.258 -17.844 -16.188 1 38.88 5 PRO B C 1
ATOM 1274 O O . PRO B 1 5 ? -10.258 -18.531 -15.984 1 38.88 5 PRO B O 1
ATOM 1277 N N . ARG B 1 6 ? -10.812 -16.781 -16.969 1 39.66 6 ARG B N 1
ATOM 1278 C CA . ARG B 1 6 ? -9.609 -15.977 -16.812 1 39.66 6 ARG B CA 1
ATOM 1279 C C . ARG B 1 6 ? -9.203 -15.875 -15.344 1 39.66 6 ARG B C 1
ATOM 1281 O O . ARG B 1 6 ? -10.008 -15.492 -14.492 1 39.66 6 ARG B O 1
ATOM 1288 N N . VAL B 1 7 ? -8.477 -16.766 -14.852 1 41.97 7 VAL B N 1
ATOM 1289 C CA . VAL B 1 7 ? -7.875 -16.734 -13.523 1 41.97 7 VAL B CA 1
ATOM 1290 C C . VAL B 1 7 ? -7.504 -15.297 -13.164 1 41.97 7 VAL B C 1
ATOM 1292 O O . VAL B 1 7 ? -6.855 -14.602 -13.945 1 41.97 7 VAL B O 1
ATOM 1295 N N . PRO B 1 8 ? -8.336 -14.578 -12.406 1 49.69 8 PRO B N 1
ATOM 1296 C CA . PRO B 1 8 ? -7.984 -13.234 -11.93 1 49.69 8 PRO B CA 1
ATOM 1297 C C . PRO B 1 8 ? -6.484 -13.062 -11.703 1 49.69 8 PRO B C 1
ATOM 1299 O O . PRO B 1 8 ? -5.797 -14.023 -11.344 1 49.69 8 PRO B O 1
ATOM 1302 N N . THR B 1 9 ? -5.926 -12.281 -12.492 1 56.22 9 THR B N 1
ATOM 1303 C CA . THR B 1 9 ? -4.516 -11.961 -12.312 1 56.22 9 THR B CA 1
ATOM 1304 C C . THR B 1 9 ? -4.168 -11.875 -10.828 1 56.22 9 THR B C 1
ATOM 1306 O O . THR B 1 9 ? -4.883 -11.234 -10.055 1 56.22 9 THR B O 1
ATOM 1309 N N . LEU B 1 10 ? -3.312 -12.734 -10.352 1 74.06 10 LEU B N 1
ATOM 1310 C CA . LEU B 1 10 ? -2.92 -13.023 -8.977 1 74.06 10 LEU B CA 1
ATOM 1311 C C . LEU B 1 10 ? -1.92 -11.992 -8.461 1 74.06 10 LEU B C 1
ATOM 1313 O O . LEU B 1 10 ? -1.506 -12.047 -7.305 1 74.06 10 LEU B O 1
ATOM 1317 N N . SER B 1 11 ? -1.625 -11.031 -9.367 1 89.5 11 SER B N 1
ATOM 1318 C CA . SER B 1 11 ? -0.648 -10.062 -8.883 1 89.5 11 SER B CA 1
ATOM 1319 C C . SER B 1 11 ? -1.096 -8.633 -9.18 1 89.5 11 SER B C 1
ATOM 1321 O O . SER B 1 11 ? -2.006 -8.422 -9.984 1 89.5 11 SER B O 1
ATOM 1323 N N . LEU B 1 12 ? -0.572 -7.684 -8.445 1 94.44 12 LEU B N 1
ATOM 1324 C CA . LEU B 1 12 ? -0.851 -6.281 -8.727 1 94.44 12 LEU B CA 1
ATOM 1325 C C . LEU B 1 12 ? -0.288 -5.879 -10.086 1 94.44 12 LEU B C 1
ATOM 1327 O O . LEU B 1 12 ? -0.948 -5.172 -10.852 1 94.44 12 LEU B O 1
ATOM 1331 N N . THR B 1 13 ? 0.897 -6.324 -10.32 1 92.31 13 THR B N 1
ATOM 1332 C CA . THR B 1 13 ? 1.572 -6.133 -11.594 1 92.31 13 THR B CA 1
ATOM 1333 C C . THR B 1 13 ? 2.693 -7.156 -11.773 1 92.31 13 THR B C 1
ATOM 1335 O O . THR B 1 13 ? 3.037 -7.875 -10.828 1 92.31 13 THR B O 1
ATOM 1338 N N . ARG B 1 14 ? 3.121 -7.234 -13.023 1 93 14 ARG B N 1
ATOM 1339 C CA . ARG B 1 14 ? 4.246 -8.102 -13.367 1 93 14 ARG B CA 1
ATOM 1340 C C . ARG B 1 14 ? 5.359 -7.309 -14.039 1 93 14 ARG B C 1
ATOM 1342 O O . ARG B 1 14 ? 5.098 -6.477 -14.906 1 93 14 ARG B O 1
ATOM 1349 N N . ILE B 1 15 ? 6.562 -7.59 -13.523 1 93.75 15 ILE B N 1
ATOM 1350 C CA . ILE B 1 15 ? 7.719 -6.906 -14.094 1 93.75 15 ILE B CA 1
ATOM 1351 C C . ILE B 1 15 ? 8.734 -7.938 -14.586 1 93.75 15 ILE B C 1
ATOM 1353 O O . ILE B 1 15 ? 8.992 -8.938 -13.914 1 93.75 15 ILE B O 1
ATOM 1357 N N . VAL B 1 16 ? 9.266 -7.656 -15.758 1 94.81 16 VAL B N 1
ATOM 1358 C CA . VAL B 1 16 ? 10.398 -8.453 -16.234 1 94.81 16 VAL B CA 1
ATOM 1359 C C . VAL B 1 16 ? 11.703 -7.734 -15.922 1 94.81 16 VAL B C 1
ATOM 1361 O O . VAL B 1 16 ? 11.93 -6.617 -16.391 1 94.81 16 VAL B O 1
ATOM 1364 N N . LEU B 1 17 ? 12.5 -8.414 -15.133 1 95.62 17 LEU B N 1
ATOM 1365 C CA . LEU B 1 17 ? 13.789 -7.832 -14.758 1 95.62 17 LEU B CA 1
ATOM 1366 C C . LEU B 1 17 ? 14.773 -7.887 -15.922 1 95.62 17 LEU B C 1
ATOM 1368 O O . LEU B 1 17 ? 14.516 -8.547 -16.922 1 95.62 17 LEU B O 1
ATOM 1372 N N . SER B 1 18 ? 15.852 -7.164 -15.734 1 93.69 18 SER B N 1
ATOM 1373 C CA . SER B 1 18 ? 16.859 -7.102 -16.797 1 93.69 18 SER B CA 1
ATOM 1374 C C . SER B 1 18 ? 17.469 -8.469 -17.047 1 93.69 18 SER B C 1
ATOM 1376 O O . SER B 1 18 ? 17.891 -8.766 -18.172 1 93.69 18 SER B O 1
ATOM 1378 N N . CYS B 1 19 ? 17.531 -9.312 -16.094 1 93 19 CYS B N 1
ATOM 1379 C CA . CYS B 1 19 ? 18.109 -10.641 -16.25 1 93 19 CYS B CA 1
ATOM 1380 C C . CYS B 1 19 ? 17.125 -11.57 -16.969 1 93 19 CYS B C 1
ATOM 1382 O O . CYS B 1 19 ? 17.469 -12.727 -17.25 1 93 19 CYS B O 1
ATOM 1384 N N . GLY B 1 20 ? 15.961 -11.102 -17.172 1 93.88 20 GLY B N 1
ATOM 1385 C CA . GLY B 1 20 ? 14.984 -11.883 -17.922 1 93.88 20 GLY B CA 1
ATOM 1386 C C . GLY B 1 20 ? 13.938 -12.523 -17.016 1 93.88 20 GLY B C 1
ATOM 1387 O O . GLY B 1 20 ? 12.922 -13.023 -17.5 1 93.88 20 GLY B O 1
ATOM 1388 N N . ARG B 1 21 ? 14.141 -12.523 -15.789 1 94.75 21 ARG B N 1
ATOM 1389 C CA . ARG B 1 21 ? 13.219 -13.141 -14.836 1 94.75 21 ARG B CA 1
ATOM 1390 C C . ARG B 1 21 ? 11.969 -12.289 -14.664 1 94.75 21 ARG B C 1
ATOM 1392 O O . ARG B 1 21 ? 12.055 -11.062 -14.547 1 94.75 21 ARG B O 1
ATOM 1399 N N . SER B 1 22 ? 10.859 -12.969 -14.641 1 93.88 22 SER B N 1
ATOM 1400 C CA . SER B 1 22 ? 9.594 -12.297 -14.367 1 93.88 22 SER B CA 1
ATOM 1401 C C . SER B 1 22 ? 9.25 -12.336 -12.883 1 93.88 22 SER B C 1
ATOM 1403 O O . SER B 1 22 ? 9.305 -13.398 -12.25 1 93.88 22 SER B O 1
ATOM 1405 N N . VAL B 1 23 ? 8.906 -11.195 -12.359 1 94.81 23 VAL B N 1
ATOM 1406 C CA . VAL B 1 23 ? 8.523 -11.117 -10.945 1 94.81 23 VAL B CA 1
ATOM 1407 C C . VAL B 1 23 ? 7.145 -10.484 -1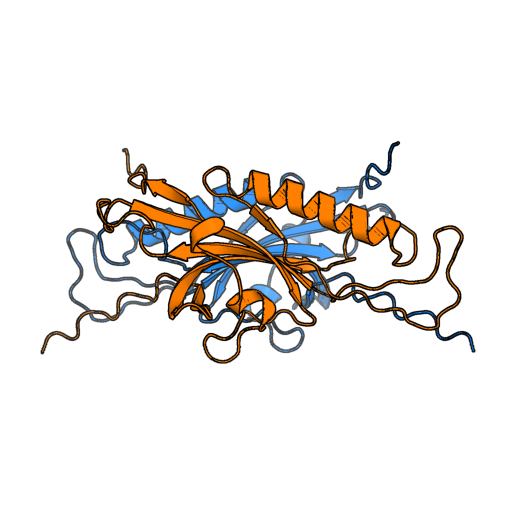0.82 1 94.81 23 VAL B C 1
ATOM 1409 O O . VAL B 1 23 ? 6.773 -9.617 -11.617 1 94.81 23 VAL B O 1
ATOM 1412 N N . GLU B 1 24 ? 6.402 -10.93 -9.812 1 94 24 GLU B N 1
ATOM 1413 C CA . GLU B 1 24 ? 5.051 -10.453 -9.547 1 94 24 GLU B CA 1
ATOM 1414 C C . GLU B 1 24 ? 5.008 -9.602 -8.273 1 94 24 GLU B C 1
ATOM 1416 O O . GLU B 1 24 ? 5.539 -10 -7.238 1 94 24 GLU B O 1
ATOM 1421 N N . LEU B 1 25 ? 4.406 -8.445 -8.383 1 95.12 25 LEU B N 1
ATOM 1422 C CA . LEU B 1 25 ? 4.152 -7.625 -7.207 1 95.12 25 LEU B CA 1
ATOM 1423 C C . LEU B 1 25 ? 2.898 -8.094 -6.477 1 95.12 25 LEU B C 1
ATOM 1425 O O . LEU B 1 25 ? 1.784 -7.938 -6.98 1 95.12 25 LEU B O 1
ATOM 1429 N N . THR B 1 26 ? 3.078 -8.625 -5.277 1 92.5 26 THR B N 1
ATOM 1430 C CA . THR B 1 26 ? 1.967 -9.266 -4.578 1 92.5 26 THR B CA 1
ATOM 1431 C C . THR B 1 26 ? 1.404 -8.344 -3.498 1 92.5 26 THR B C 1
ATOM 1433 O O . THR B 1 26 ? 0.292 -8.562 -3.012 1 92.5 26 THR B O 1
ATOM 1436 N N . GLU B 1 27 ? 2.135 -7.41 -3.104 1 93.62 27 GLU B N 1
ATOM 1437 C CA . GLU B 1 27 ? 1.721 -6.398 -2.139 1 93.62 27 GLU B CA 1
ATOM 1438 C C . GLU B 1 27 ? 2.492 -5.094 -2.338 1 93.62 27 GLU B C 1
ATOM 1440 O O . GLU B 1 27 ? 3.688 -5.117 -2.637 1 93.62 27 GLU B O 1
ATOM 1445 N N . LEU B 1 28 ? 1.79 -3.961 -2.145 1 95.62 28 LEU B N 1
ATOM 1446 C CA . LEU B 1 28 ? 2.434 -2.656 -2.244 1 95.62 28 LEU B CA 1
ATOM 1447 C C . LEU B 1 28 ? 1.921 -1.714 -1.16 1 95.62 28 LEU B C 1
ATOM 1449 O O . LEU B 1 28 ? 0.711 -1.521 -1.021 1 95.62 28 LEU B O 1
ATOM 1453 N N . ARG B 1 29 ? 2.846 -1.225 -0.418 1 95.25 29 ARG B N 1
ATOM 1454 C CA . ARG B 1 29 ? 2.543 -0.184 0.56 1 95.25 29 ARG B CA 1
ATOM 1455 C C . ARG B 1 29 ? 3.119 1.159 0.125 1 95.25 29 ARG B C 1
ATOM 1457 O O . ARG B 1 29 ? 4.32 1.274 -0.121 1 95.25 29 ARG B O 1
ATOM 1464 N N . LEU B 1 30 ? 2.229 2.107 0.059 1 96.06 30 LEU B N 1
ATOM 1465 C CA . LEU B 1 30 ? 2.611 3.467 -0.304 1 96.06 30 LEU B CA 1
ATOM 1466 C C . LEU B 1 30 ? 2.467 4.41 0.886 1 96.06 30 LEU B C 1
ATOM 1468 O O . LEU B 1 30 ? 1.447 4.387 1.581 1 96.06 30 LEU B O 1
ATOM 1472 N N . THR B 1 31 ? 3.447 5.176 1.12 1 93.94 31 THR B N 1
ATOM 1473 C CA . THR B 1 31 ? 3.404 6.246 2.109 1 93.94 31 THR B CA 1
ATOM 1474 C C . THR B 1 31 ? 4.09 7.5 1.579 1 93.94 31 THR B C 1
ATOM 1476 O O . THR B 1 31 ? 5.008 7.414 0.761 1 93.94 31 THR B O 1
ATOM 1479 N N . PRO B 1 32 ? 3.553 8.656 2 1 93.81 32 PRO B N 1
ATOM 1480 C CA . PRO B 1 32 ? 4.344 9.844 1.665 1 93.81 32 PRO B CA 1
ATOM 1481 C C . PRO B 1 32 ? 5.723 9.836 2.32 1 93.81 32 PRO B C 1
ATOM 1483 O O . PRO B 1 32 ? 5.863 9.406 3.469 1 93.81 32 PRO B O 1
ATOM 1486 N N . THR B 1 33 ? 6.684 10.297 1.6 1 93.19 33 THR B N 1
ATOM 1487 C CA . THR B 1 33 ? 8.047 10.305 2.125 1 93.19 33 THR B CA 1
ATOM 1488 C C . THR B 1 33 ? 8.141 11.156 3.387 1 93.19 33 THR B C 1
ATOM 1490 O O . THR B 1 33 ? 8.719 10.727 4.387 1 93.19 33 THR B O 1
ATOM 1493 N N . TYR B 1 34 ? 7.508 12.289 3.379 1 87.62 34 TYR B N 1
ATOM 1494 C CA . TYR B 1 34 ? 7.637 13.219 4.492 1 87.62 34 TYR B CA 1
ATOM 1495 C C . TYR B 1 34 ? 6.305 13.406 5.207 1 87.62 34 TYR B C 1
ATOM 1497 O O . TYR B 1 34 ? 6.098 14.414 5.895 1 87.62 34 TYR B O 1
ATOM 1505 N N . GLY B 1 35 ? 5.355 12.633 5.078 1 75.44 35 GLY B N 1
ATOM 1506 C CA . GLY B 1 35 ? 4.047 12.773 5.695 1 75.44 35 GLY B CA 1
ATOM 1507 C C . GLY B 1 35 ? 4.102 12.773 7.211 1 75.44 35 GLY B C 1
ATOM 1508 O O . GLY B 1 35 ? 3.354 13.508 7.863 1 75.44 35 GLY B O 1
ATOM 1509 N N . ASP B 1 36 ? 4.848 11.898 7.816 1 61.88 36 ASP B N 1
ATOM 1510 C CA . ASP B 1 36 ? 4.875 11.766 9.266 1 61.88 36 ASP B CA 1
ATOM 1511 C C . ASP B 1 36 ? 6.055 12.531 9.867 1 61.88 36 ASP B C 1
ATOM 1513 O O . ASP B 1 36 ? 6.395 12.344 11.039 1 61.88 36 ASP B O 1
ATOM 1517 N N . MET B 1 37 ? 6.582 13.281 9.008 1 61.09 37 MET B N 1
ATOM 1518 C CA . MET B 1 37 ? 7.84 13.836 9.5 1 61.09 37 MET B CA 1
ATOM 1519 C C . MET B 1 37 ? 7.59 15.086 10.344 1 61.09 37 MET B C 1
ATOM 1521 O O . MET B 1 37 ? 6.781 15.938 9.969 1 61.09 37 MET B O 1
ATOM 1525 N N . PRO B 1 38 ? 8.148 14.922 11.656 1 54.5 38 PRO B N 1
ATOM 1526 C CA . PRO B 1 38 ? 8.031 16.078 12.547 1 54.5 38 PRO B CA 1
ATOM 1527 C C . PRO B 1 38 ? 8.492 17.375 11.898 1 54.5 38 PRO B C 1
ATOM 1529 O O . PRO B 1 38 ? 9.055 17.359 10.805 1 54.5 38 PRO B O 1
ATOM 1532 N N . ALA B 1 39 ? 8.586 18.453 12.766 1 59.28 39 ALA B N 1
ATOM 1533 C CA . ALA B 1 39 ? 8.992 19.844 12.586 1 59.28 39 ALA B CA 1
ATOM 1534 C C . ALA B 1 39 ? 10.414 19.938 12.023 1 59.28 39 ALA B C 1
ATOM 1536 O O . ALA B 1 39 ? 11.281 19.141 12.398 1 59.28 39 ALA B O 1
ATOM 1537 N N . GLY B 1 40 ? 10.531 20.328 10.688 1 71.75 40 GLY B N 1
ATOM 1538 C CA . GLY B 1 40 ? 11.805 20.641 10.062 1 71.75 40 GLY B CA 1
ATOM 1539 C C . GLY B 1 40 ? 11.766 20.562 8.547 1 71.75 40 GLY B C 1
ATOM 1540 O O . GLY B 1 40 ? 10.703 20.734 7.945 1 71.75 40 GLY B O 1
ATOM 1541 N N . TYR B 1 41 ? 12.828 20.625 8.055 1 81.5 41 TYR B N 1
ATOM 1542 C CA . TYR B 1 41 ? 13 20.609 6.605 1 81.5 41 TYR B CA 1
ATOM 1543 C C . TYR B 1 41 ? 13.734 19.344 6.156 1 81.5 41 TYR B C 1
ATOM 1545 O O . TYR B 1 41 ? 14.484 18.75 6.93 1 81.5 41 TYR B O 1
ATOM 1553 N N . PRO B 1 42 ? 13.383 18.828 5.027 1 88.19 42 PRO B N 1
ATOM 1554 C CA . PRO B 1 42 ? 14.102 17.656 4.5 1 88.19 42 PRO B CA 1
ATOM 1555 C C . PRO B 1 42 ? 15.609 17.891 4.418 1 88.19 42 PRO B C 1
ATOM 1557 O O . PRO B 1 42 ? 16.047 18.906 3.871 1 88.19 42 PRO B O 1
ATOM 1560 N N . CYS B 1 43 ? 16.312 16.984 4.957 1 90.44 43 CYS B N 1
ATOM 1561 C CA . CYS B 1 43 ? 17.766 17 4.949 1 90.44 43 CYS B CA 1
ATOM 1562 C C . CYS B 1 43 ? 18.328 15.594 5.09 1 90.44 43 CYS B C 1
ATOM 1564 O O . CYS B 1 43 ? 17.578 14.633 5.27 1 90.44 43 CYS B O 1
ATOM 1566 N N . ARG B 1 44 ? 19.594 15.547 5 1 91.62 44 ARG B N 1
ATOM 1567 C CA . ARG B 1 44 ? 20.219 14.227 4.941 1 91.62 44 ARG B CA 1
ATOM 1568 C C . ARG B 1 44 ? 19.906 13.422 6.199 1 91.62 44 ARG B C 1
ATOM 1570 O O . ARG B 1 44 ? 19.5 12.266 6.113 1 91.62 44 ARG B O 1
ATOM 1577 N N . PRO B 1 45 ? 20.062 13.992 7.395 1 90.88 45 PRO B N 1
ATOM 1578 C CA . PRO B 1 45 ? 19.766 13.203 8.594 1 90.88 45 PRO B CA 1
ATOM 1579 C C . PRO B 1 45 ? 18.312 12.742 8.664 1 90.88 45 PRO B C 1
ATOM 1581 O O . PRO B 1 45 ? 18.031 11.617 9.078 1 90.88 45 PRO B O 1
ATOM 1584 N N . VAL B 1 46 ? 17.422 13.562 8.25 1 88.44 46 VAL B N 1
ATOM 1585 C CA . VAL B 1 46 ? 16 13.234 8.25 1 88.44 46 VAL B CA 1
ATOM 1586 C C . VAL B 1 46 ? 15.711 12.156 7.215 1 88.44 46 VAL B C 1
ATOM 1588 O O . VAL B 1 46 ? 14.969 11.211 7.484 1 88.44 46 VAL B O 1
ATOM 1591 N N . ASN B 1 47 ? 16.297 12.305 6.105 1 92.75 47 ASN B N 1
ATOM 1592 C CA . ASN B 1 47 ? 16.141 11.32 5.043 1 92.75 47 ASN B CA 1
ATOM 1593 C C . ASN B 1 47 ? 16.656 9.945 5.477 1 92.75 47 ASN B C 1
ATOM 1595 O O . ASN B 1 47 ? 16.016 8.93 5.227 1 92.75 47 ASN B O 1
ATOM 1599 N N . ASP B 1 48 ? 17.812 9.938 6.109 1 93.44 48 ASP B N 1
ATOM 1600 C CA . ASP B 1 48 ? 18.406 8.688 6.582 1 93.44 48 ASP B CA 1
ATOM 1601 C C . ASP B 1 48 ? 17.516 8.023 7.633 1 93.44 48 ASP B C 1
ATOM 1603 O O . ASP B 1 48 ? 17.375 6.801 7.664 1 93.44 48 ASP B O 1
ATOM 1607 N N . LEU B 1 49 ? 16.922 8.812 8.438 1 91.31 49 LEU B N 1
ATOM 1608 C CA . LEU B 1 49 ? 16 8.289 9.445 1 91.31 49 LEU B CA 1
ATOM 1609 C C . LEU B 1 49 ? 14.766 7.68 8.797 1 91.31 49 LEU B C 1
ATOM 1611 O O . LEU B 1 49 ? 14.297 6.621 9.219 1 91.31 49 LEU B O 1
ATOM 1615 N N . ARG B 1 50 ? 14.203 8.344 7.828 1 91.69 50 ARG B N 1
ATOM 1616 C CA . ARG B 1 50 ? 13.031 7.84 7.109 1 91.69 50 ARG B CA 1
ATOM 1617 C C . ARG B 1 50 ? 13.328 6.492 6.465 1 91.69 50 ARG B C 1
ATOM 1619 O O . ARG B 1 50 ? 12.516 5.57 6.543 1 91.69 50 ARG B O 1
ATOM 1626 N N . ILE B 1 51 ? 14.477 6.383 5.91 1 94.94 51 ILE B N 1
ATOM 1627 C CA . ILE B 1 51 ? 14.875 5.145 5.246 1 94.94 51 ILE B CA 1
ATOM 1628 C C . ILE B 1 51 ? 15.008 4.027 6.277 1 94.94 51 ILE B C 1
ATOM 1630 O O . ILE B 1 51 ? 14.531 2.912 6.059 1 94.94 51 ILE B O 1
ATOM 1634 N N . ARG B 1 52 ? 15.602 4.324 7.402 1 93.88 52 ARG B N 1
ATOM 1635 C CA . ARG B 1 52 ? 15.75 3.332 8.461 1 93.88 52 ARG B CA 1
ATOM 1636 C C . ARG B 1 52 ? 14.391 2.863 8.969 1 93.88 52 ARG B C 1
ATOM 1638 O O . ARG B 1 52 ? 14.18 1.669 9.195 1 93.88 52 ARG B O 1
ATOM 1645 N N . ALA B 1 53 ? 13.539 3.824 9.094 1 90.38 53 ALA B N 1
ATOM 1646 C CA . ALA B 1 53 ? 12.195 3.482 9.547 1 90.38 53 ALA B CA 1
ATOM 1647 C C . ALA B 1 53 ? 11.5 2.553 8.555 1 90.38 53 ALA B C 1
ATOM 1649 O O . ALA B 1 53 ? 10.82 1.605 8.953 1 90.38 53 ALA B O 1
ATOM 1650 N N . LEU B 1 54 ? 11.656 2.803 7.34 1 93.5 54 LEU B N 1
ATOM 1651 C CA . LEU B 1 54 ? 11.047 1.977 6.301 1 93.5 54 LEU B CA 1
ATOM 1652 C C . LEU B 1 54 ? 11.641 0.574 6.305 1 93.5 54 LEU B C 1
ATOM 1654 O O . LEU B 1 54 ? 10.93 -0.411 6.113 1 93.5 54 LEU B O 1
ATOM 1658 N N . LEU B 1 55 ? 12.953 0.503 6.52 1 94.44 55 LEU B N 1
ATOM 1659 C CA . LEU B 1 55 ? 13.617 -0.793 6.602 1 94.44 55 LEU B CA 1
ATOM 1660 C C . LEU B 1 55 ? 13.07 -1.614 7.762 1 94.44 55 LEU B C 1
ATOM 1662 O O . LEU B 1 55 ? 12.812 -2.811 7.613 1 94.44 55 LEU B O 1
ATOM 1666 N N . HIS B 1 56 ? 12.805 -0.972 8.805 1 88.75 56 HIS B N 1
ATOM 1667 C CA . HIS B 1 56 ? 12.242 -1.65 9.969 1 88.75 56 HIS B CA 1
ATOM 1668 C C . HIS B 1 56 ? 10.812 -2.117 9.695 1 88.75 56 HIS B C 1
ATOM 1670 O O . HIS B 1 56 ? 10.461 -3.258 10 1 88.75 56 HIS B O 1
ATOM 1676 N N . THR B 1 57 ? 10.078 -1.302 9.07 1 85 57 THR B N 1
ATOM 1677 C CA . THR B 1 57 ? 8.703 -1.63 8.719 1 85 57 THR B CA 1
ATOM 1678 C C . THR B 1 57 ? 8.656 -2.809 7.75 1 85 57 THR B C 1
ATOM 1680 O O . THR B 1 57 ? 7.871 -3.742 7.938 1 85 57 THR B O 1
ATOM 1683 N N . ALA B 1 58 ? 9.43 -2.74 6.758 1 91.38 58 ALA B N 1
ATOM 1684 C CA . ALA B 1 58 ? 9.477 -3.791 5.742 1 91.38 58 ALA B CA 1
ATOM 1685 C C . ALA B 1 58 ? 9.852 -5.137 6.359 1 91.38 58 ALA B C 1
ATOM 1687 O O . ALA B 1 58 ? 9.297 -6.172 5.992 1 91.38 58 ALA B O 1
ATOM 1688 N N . ALA B 1 59 ? 10.766 -5.129 7.27 1 86.25 59 ALA B N 1
ATOM 1689 C CA . ALA B 1 59 ? 11.203 -6.352 7.934 1 86.25 59 ALA B CA 1
ATOM 1690 C C . ALA B 1 59 ? 10.062 -6.988 8.727 1 86.25 59 ALA B C 1
ATOM 1692 O O . ALA B 1 59 ? 9.938 -8.211 8.766 1 86.25 59 ALA B O 1
ATOM 1693 N N . GLY B 1 60 ? 9.25 -6.18 9.219 1 78.38 60 GLY B N 1
ATOM 1694 C CA . GLY B 1 60 ? 8.102 -6.668 9.969 1 78.38 60 GLY B CA 1
ATOM 1695 C C . GLY B 1 60 ? 7.008 -7.23 9.07 1 78.38 60 GLY B C 1
ATOM 1696 O O . GLY B 1 60 ? 6.293 -8.156 9.469 1 78.38 60 GLY B O 1
ATOM 1697 N N . LEU B 1 61 ? 6.926 -6.711 7.949 1 76.81 61 LEU B N 1
ATOM 1698 C CA . LEU B 1 61 ? 5.883 -7.109 7.008 1 76.81 61 LEU B CA 1
ATOM 1699 C C . LEU B 1 61 ? 6.281 -8.375 6.262 1 76.81 61 LEU B C 1
ATOM 1701 O O . LEU B 1 61 ? 5.422 -9.086 5.73 1 76.81 61 LEU B O 1
ATOM 1705 N N . SER B 1 62 ? 7.555 -8.625 6.207 1 80.75 62 SER B N 1
ATOM 1706 C CA . SER B 1 62 ? 8.039 -9.734 5.395 1 80.75 62 SER B CA 1
ATOM 1707 C C . SER B 1 62 ? 8.961 -10.648 6.203 1 80.75 62 SER B C 1
ATOM 1709 O O . SER B 1 62 ? 10.141 -10.797 5.871 1 80.75 62 SER B O 1
ATOM 1711 N N . PRO B 1 63 ? 8.383 -11.336 7.047 1 75.94 63 PRO B N 1
ATOM 1712 C CA . PRO B 1 63 ? 9.266 -12.141 7.895 1 75.94 63 PRO B CA 1
ATOM 1713 C C . PRO B 1 63 ? 9.914 -13.289 7.137 1 75.94 63 PRO B C 1
ATOM 1715 O O . PRO B 1 63 ? 10.969 -13.789 7.555 1 75.94 63 PRO B O 1
ATOM 1718 N N . THR B 1 64 ? 9.461 -13.625 5.977 1 82.56 64 THR B N 1
ATOM 1719 C CA . THR B 1 64 ? 9.938 -14.852 5.34 1 82.56 64 THR B CA 1
ATOM 1720 C C . THR B 1 64 ? 10.844 -14.523 4.156 1 82.56 64 THR B C 1
ATOM 1722 O O . THR B 1 64 ? 11.43 -15.422 3.551 1 82.56 64 THR B O 1
ATOM 1725 N N . VAL B 1 65 ? 10.938 -13.305 3.842 1 90.88 65 VAL B N 1
ATOM 1726 C CA . VAL B 1 65 ? 11.758 -12.977 2.682 1 90.88 65 VAL B CA 1
ATOM 1727 C C . VAL B 1 65 ? 12.656 -11.781 3.002 1 90.88 65 VAL B C 1
ATOM 1729 O O . VAL B 1 65 ? 12.32 -10.953 3.855 1 90.88 65 VAL B O 1
ATOM 1732 N N . PRO B 1 66 ? 13.867 -11.695 2.311 1 96.19 66 PRO B N 1
ATOM 1733 C CA . PRO B 1 66 ? 14.797 -10.594 2.561 1 96.19 66 PRO B CA 1
ATOM 1734 C C . PRO B 1 66 ? 14.242 -9.242 2.109 1 96.19 66 PRO B C 1
ATOM 1736 O O . PRO B 1 66 ? 13.281 -9.188 1.341 1 96.19 66 PRO B O 1
ATOM 1739 N N . VAL B 1 67 ? 14.906 -8.234 2.674 1 96.81 67 VAL B N 1
ATOM 1740 C CA . VAL B 1 67 ? 14.555 -6.867 2.318 1 96.81 67 VAL B CA 1
ATOM 1741 C C . VAL B 1 67 ? 15.719 -6.215 1.571 1 96.81 67 VAL B C 1
ATOM 1743 O O . VAL B 1 67 ? 16.875 -6.355 1.967 1 96.81 67 VAL B O 1
ATOM 1746 N N . HIS B 1 68 ? 15.414 -5.574 0.45 1 97.12 68 HIS B N 1
ATOM 1747 C CA . HIS B 1 68 ? 16.406 -4.855 -0.339 1 97.12 68 HIS B CA 1
ATOM 1748 C C . HIS B 1 68 ? 16 -3.398 -0.542 1 97.12 68 HIS B C 1
ATOM 1750 O O . HIS B 1 68 ? 14.867 -3.115 -0.946 1 97.12 68 HIS B O 1
ATOM 1756 N N . LEU B 1 69 ? 16.922 -2.5 -0.267 1 98 69 LEU B N 1
ATOM 1757 C CA . LEU B 1 69 ? 16.688 -1.075 -0.495 1 98 69 LEU B CA 1
ATOM 1758 C C . LEU B 1 69 ? 17.344 -0.626 -1.799 1 98 69 LEU B C 1
ATOM 1760 O O . LEU B 1 69 ? 18.547 -0.8 -1.986 1 98 69 LEU B O 1
ATOM 1764 N N . ILE B 1 70 ? 16.531 -0.133 -2.689 1 97.75 70 ILE B N 1
ATOM 1765 C CA . ILE B 1 70 ? 17.078 0.627 -3.811 1 97.75 70 ILE B CA 1
ATOM 1766 C C . ILE B 1 70 ? 17.344 2.066 -3.377 1 97.75 70 ILE B C 1
ATOM 1768 O O . ILE B 1 70 ? 16.422 2.814 -3.072 1 97.75 70 ILE B O 1
ATOM 1772 N N . PRO B 1 71 ? 18.594 2.436 -3.332 1 96.69 71 PRO B N 1
ATOM 1773 C CA . PRO B 1 71 ? 18.875 3.791 -2.859 1 96.69 71 PRO B CA 1
ATOM 1774 C C . PRO B 1 71 ? 18.141 4.863 -3.65 1 96.69 71 PRO B C 1
ATOM 1776 O O . PRO B 1 71 ? 18.156 4.855 -4.883 1 96.69 71 PRO B O 1
ATOM 1779 N N . PRO B 1 72 ? 17.469 5.723 -2.916 1 96.75 72 PRO B N 1
ATOM 1780 C CA . PRO B 1 72 ? 16.734 6.777 -3.627 1 96.75 72 PRO B CA 1
ATOM 1781 C C . PRO B 1 72 ? 17.672 7.844 -4.207 1 96.75 72 PRO B C 1
ATOM 1783 O O . PRO B 1 72 ? 18.797 8.023 -3.719 1 96.75 72 PRO B O 1
ATOM 1786 N N . SER B 1 73 ? 17.109 8.5 -5.281 1 95.19 73 SER B N 1
ATOM 1787 C CA . SER B 1 73 ? 17.781 9.711 -5.734 1 95.19 73 SER B CA 1
ATOM 1788 C C . SER B 1 73 ? 17.672 10.828 -4.703 1 95.19 73 SER B C 1
ATOM 1790 O O . SER B 1 73 ? 16.625 10.992 -4.078 1 95.19 73 SER B O 1
ATOM 1792 N N . ARG B 1 74 ? 18.703 11.523 -4.469 1 95 74 ARG B N 1
ATOM 1793 C CA . ARG B 1 74 ? 18.734 12.672 -3.566 1 95 74 ARG B CA 1
ATOM 1794 C C . ARG B 1 74 ? 18.938 13.969 -4.34 1 95 74 ARG B C 1
ATOM 1796 O O . ARG B 1 74 ? 19.875 14.078 -5.145 1 95 74 ARG B O 1
ATOM 1803 N N . GLU B 1 75 ? 17.953 14.852 -4.148 1 93.06 75 GLU B N 1
ATOM 1804 C CA . GLU B 1 75 ? 18.016 16.141 -4.844 1 93.06 75 GLU B CA 1
ATOM 1805 C C . GLU B 1 75 ? 18.344 17.266 -3.877 1 93.06 75 GLU B C 1
ATOM 1807 O O . GLU B 1 75 ? 17.922 17.25 -2.717 1 93.06 75 GLU B O 1
ATOM 1812 N N . TYR B 1 76 ? 19.062 18.25 -4.332 1 91.19 76 TYR B N 1
ATOM 1813 C CA . TYR B 1 76 ? 19.5 19.391 -3.537 1 91.19 76 TYR B CA 1
ATOM 1814 C C . TYR B 1 76 ? 18.953 20.688 -4.109 1 91.19 76 TYR B C 1
ATOM 1816 O O . TYR B 1 76 ? 19.594 21.328 -4.949 1 91.19 76 TYR B O 1
ATOM 1824 N N . PRO B 1 77 ? 17.828 20.984 -3.566 1 83.06 77 PRO B N 1
ATOM 1825 C CA . PRO B 1 77 ? 17.297 22.266 -4.047 1 83.06 77 PRO B CA 1
ATOM 1826 C C . PRO B 1 77 ? 18.047 23.469 -3.484 1 83.06 77 PRO B C 1
ATOM 1828 O O . PRO B 1 77 ? 18.609 23.391 -2.396 1 83.06 77 PRO B O 1
ATOM 1831 N N . ASP B 1 78 ? 18.609 24.375 -4.238 1 72.5 78 ASP B N 1
ATOM 1832 C CA . ASP B 1 78 ? 19.422 25.547 -3.9 1 72.5 78 ASP B CA 1
ATOM 1833 C C . ASP B 1 78 ? 18.781 26.344 -2.766 1 72.5 78 ASP B C 1
ATOM 1835 O O . ASP B 1 78 ? 18.328 27.484 -2.969 1 72.5 78 ASP B O 1
ATOM 1839 N N . GLN B 1 79 ? 18.188 25.688 -1.983 1 64.44 79 GLN B N 1
ATOM 1840 C CA . GLN B 1 79 ? 17.562 26.469 -0.915 1 64.44 79 GLN B CA 1
ATOM 1841 C C . GLN B 1 79 ? 18.391 26.406 0.362 1 64.44 79 GLN B C 1
ATOM 1843 O O . GLN B 1 79 ? 19.141 25.453 0.586 1 64.44 79 GLN B O 1
ATOM 1848 N N . TYR B 1 80 ? 18.609 27.578 1.116 1 60.22 80 TYR B N 1
ATOM 1849 C CA . TYR B 1 80 ? 19.406 27.844 2.314 1 60.22 80 TYR B CA 1
ATOM 1850 C C . TYR B 1 80 ? 19.016 26.891 3.441 1 60.22 80 TYR B C 1
ATOM 1852 O O . TYR B 1 80 ? 17.828 26.672 3.699 1 60.22 80 TYR B O 1
ATOM 1860 N N . ALA B 1 81 ? 19.891 25.938 3.805 1 62 81 ALA B N 1
ATOM 1861 C CA . ALA B 1 81 ? 19.719 24.75 4.637 1 62 81 ALA B CA 1
ATOM 1862 C C . ALA B 1 81 ? 19.922 25.078 6.113 1 62 81 ALA B C 1
ATOM 1864 O O . ALA B 1 81 ? 20.422 26.156 6.453 1 62 81 ALA B O 1
ATOM 1865 N N . GLY B 1 82 ? 19.438 24.609 7.121 1 68.56 82 GLY B N 1
ATOM 1866 C CA . GLY B 1 82 ? 19.406 24.75 8.57 1 68.56 82 GLY B CA 1
ATOM 1867 C C . GLY B 1 82 ? 20.547 24.031 9.266 1 68.56 82 GLY B C 1
ATOM 1868 O O . GLY B 1 82 ? 21.562 23.719 8.641 1 68.56 82 GLY B O 1
ATOM 1869 N N . ALA B 1 83 ? 20.484 24.047 10.406 1 77.62 83 ALA B N 1
ATOM 1870 C CA . ALA B 1 83 ? 21.484 23.516 11.32 1 77.62 83 ALA B CA 1
ATOM 1871 C C . ALA B 1 83 ? 21.859 22.078 10.953 1 77.62 83 ALA B C 1
ATOM 1873 O O . ALA B 1 83 ? 22.953 21.609 11.281 1 77.62 83 ALA B O 1
ATOM 1874 N N . PHE B 1 84 ? 21.062 21.484 10.125 1 82.88 84 PHE B N 1
ATOM 1875 C CA . PHE B 1 84 ? 21.281 20.062 9.875 1 82.88 84 PHE B CA 1
ATOM 1876 C C . PHE B 1 84 ? 21.812 19.844 8.469 1 82.88 84 PHE B C 1
ATOM 1878 O O . PHE B 1 84 ? 21.828 18.703 7.98 1 82.88 84 PHE B O 1
ATOM 1885 N N . GLY B 1 85 ? 22.281 20.938 7.82 1 86.56 85 GLY B N 1
ATOM 1886 C CA . GLY B 1 85 ? 22.812 20.812 6.469 1 86.56 85 GLY B CA 1
ATOM 1887 C C . GLY B 1 85 ? 21.859 21.328 5.406 1 86.56 85 GLY B C 1
ATOM 1888 O O . GLY B 1 85 ? 20.812 21.875 5.727 1 86.56 85 GLY B O 1
ATOM 1889 N N . PRO B 1 86 ? 22.328 21.203 4.254 1 88.75 86 PRO B N 1
ATOM 1890 C CA . PRO B 1 86 ? 21.484 21.719 3.174 1 88.75 86 PRO B CA 1
ATOM 1891 C C . PRO B 1 86 ? 20.203 20.922 2.996 1 88.75 86 PRO B C 1
ATOM 1893 O O . PRO B 1 86 ? 20.125 19.766 3.43 1 88.75 86 PRO B O 1
ATOM 1896 N N . VAL B 1 87 ? 19.266 21.578 2.422 1 89.62 87 VAL B N 1
ATOM 1897 C CA . VAL B 1 87 ? 18.047 20.875 2.055 1 89.62 87 VAL B CA 1
ATOM 1898 C C . VAL B 1 87 ? 18.359 19.75 1.084 1 89.62 87 VAL B C 1
ATOM 1900 O O . VAL B 1 87 ? 19.141 19.922 0.139 1 89.62 87 VAL B O 1
ATOM 1903 N N . GLU B 1 88 ? 17.938 18.516 1.402 1 92.44 88 GLU B N 1
ATOM 1904 C CA . GLU B 1 88 ? 17.984 17.328 0.566 1 92.44 88 GLU B CA 1
ATOM 1905 C C . GLU B 1 88 ? 16.625 16.656 0.484 1 92.44 88 GLU B C 1
ATOM 1907 O O . GLU B 1 88 ? 16 16.359 1.511 1 92.44 88 GLU B O 1
ATOM 1912 N N . THR B 1 89 ? 16.172 16.453 -0.729 1 92.31 89 THR B N 1
ATOM 1913 C CA . THR B 1 89 ? 14.844 15.891 -0.857 1 92.31 89 THR B CA 1
ATOM 1914 C C . THR B 1 89 ? 14.898 14.516 -1.51 1 92.31 89 THR B C 1
ATOM 1916 O O . THR B 1 89 ? 15.734 14.266 -2.383 1 92.31 89 THR B O 1
ATOM 1919 N N . LEU B 1 90 ? 14.023 13.602 -1.011 1 94.88 90 LEU B N 1
ATOM 1920 C CA . LEU B 1 90 ? 13.727 12.32 -1.641 1 94.88 90 LEU B CA 1
ATOM 1921 C C . LEU B 1 90 ? 12.445 12.398 -2.465 1 94.88 90 LEU B C 1
ATOM 1923 O O . LEU B 1 90 ? 11.664 13.344 -2.316 1 94.88 90 LEU B O 1
ATOM 1927 N N . PRO B 1 91 ? 12.281 11.453 -3.393 1 94.94 91 PRO B N 1
ATOM 1928 C CA . PRO B 1 91 ? 11.008 11.453 -4.109 1 94.94 91 PRO B CA 1
ATOM 1929 C C . PRO B 1 91 ? 9.805 11.391 -3.172 1 94.94 91 PRO B C 1
ATOM 1931 O O . PRO B 1 91 ? 9.922 10.906 -2.043 1 94.94 91 PRO B O 1
ATOM 1934 N N . ARG B 1 92 ? 8.727 11.758 -3.598 1 93.31 92 ARG B N 1
ATOM 1935 C CA . ARG B 1 92 ? 7.547 12.094 -2.811 1 93.31 92 ARG B CA 1
ATOM 1936 C C . ARG B 1 92 ? 6.93 10.852 -2.178 1 93.31 92 ARG B C 1
ATOM 1938 O O . ARG B 1 92 ? 6.301 10.93 -1.122 1 93.31 92 ARG B O 1
ATOM 1945 N N . VAL B 1 93 ? 7.113 9.711 -2.812 1 95.38 93 VAL B N 1
ATOM 1946 C CA . VAL B 1 93 ? 6.391 8.523 -2.379 1 95.38 93 VAL B CA 1
ATOM 1947 C C . VAL B 1 93 ? 7.383 7.418 -2.014 1 95.38 93 VAL B C 1
ATOM 1949 O O . VAL B 1 93 ? 8.266 7.086 -2.803 1 95.38 93 VAL B O 1
ATOM 1952 N N . ALA B 1 94 ? 7.219 6.887 -0.848 1 95.75 94 ALA B N 1
ATOM 1953 C CA . ALA B 1 94 ? 7.969 5.715 -0.402 1 95.75 94 ALA B CA 1
ATOM 1954 C C . ALA B 1 94 ? 7.176 4.434 -0.643 1 95.75 94 ALA B C 1
ATOM 1956 O O . ALA B 1 94 ? 5.992 4.355 -0.309 1 95.75 94 ALA B O 1
ATOM 1957 N N . CYS B 1 95 ? 7.883 3.455 -1.163 1 96.25 95 CYS B N 1
ATOM 1958 C CA . CYS B 1 95 ? 7.23 2.207 -1.54 1 96.25 95 CYS B CA 1
ATOM 1959 C C . CYS B 1 95 ? 7.895 1.016 -0.862 1 96.25 95 CYS B C 1
ATOM 1961 O O . CYS B 1 95 ? 9.125 0.927 -0.819 1 96.25 95 CYS B O 1
ATOM 1963 N N . VAL B 1 96 ? 7.059 0.181 -0.36 1 96 96 VAL B N 1
ATOM 1964 C CA . VAL B 1 96 ? 7.469 -1.155 0.06 1 96 96 VAL B CA 1
ATOM 1965 C C . VAL B 1 96 ? 6.688 -2.207 -0.722 1 96 96 VAL B C 1
ATOM 1967 O O . VAL B 1 96 ? 5.469 -2.332 -0.558 1 96 96 VAL B O 1
ATOM 1970 N N . GLY B 1 97 ? 7.398 -2.916 -1.52 1 95.5 97 GLY B N 1
ATOM 1971 C CA . GLY B 1 97 ? 6.754 -3.912 -2.361 1 95.5 97 GLY B CA 1
ATOM 1972 C C . GLY B 1 97 ? 7.254 -5.32 -2.105 1 95.5 97 GLY B C 1
ATOM 1973 O O . GLY B 1 97 ? 8.461 -5.547 -1.997 1 95.5 97 GLY B O 1
ATOM 1974 N N . ARG B 1 98 ? 6.293 -6.223 -1.98 1 94.31 98 ARG B N 1
ATOM 1975 C CA . ARG B 1 98 ? 6.629 -7.641 -1.929 1 94.31 98 ARG B CA 1
ATOM 1976 C C . ARG B 1 98 ? 6.527 -8.281 -3.311 1 94.31 98 ARG B C 1
ATOM 1978 O O . ARG B 1 98 ? 5.469 -8.234 -3.943 1 94.31 98 ARG B O 1
ATOM 1985 N N . PHE B 1 99 ? 7.645 -8.914 -3.646 1 94.56 99 PHE B N 1
ATOM 1986 C CA . PHE B 1 99 ? 7.695 -9.555 -4.957 1 94.56 99 PHE B CA 1
ATOM 1987 C C . PHE B 1 99 ? 7.867 -11.062 -4.812 1 94.56 99 PHE B C 1
ATOM 1989 O O . PHE B 1 99 ? 8.492 -11.531 -3.861 1 94.56 99 PHE B O 1
ATOM 1996 N N . SER B 1 100 ? 7.305 -11.727 -5.793 1 93.81 100 SER B N 1
ATOM 1997 C CA . SER B 1 100 ? 7.395 -13.188 -5.836 1 93.81 100 SER B CA 1
ATOM 1998 C C . SER B 1 100 ? 7.703 -13.68 -7.246 1 93.81 100 SER B C 1
ATOM 2000 O O . SER B 1 100 ? 7.348 -13.023 -8.227 1 93.81 100 SER B O 1
ATOM 2002 N N . SER B 1 101 ? 8.336 -14.797 -7.297 1 94.38 101 SER B N 1
ATOM 2003 C CA . SER B 1 101 ? 8.68 -15.422 -8.57 1 94.38 101 SER B CA 1
ATOM 2004 C C . SER B 1 101 ? 8.82 -16.938 -8.414 1 94.38 101 SER B C 1
ATOM 2006 O O . SER B 1 101 ? 8.562 -17.484 -7.34 1 94.38 101 SER B O 1
ATOM 2008 N N . MET B 1 102 ? 9.086 -17.562 -9.516 1 94.81 102 MET B N 1
ATOM 2009 C CA . MET B 1 102 ? 9.422 -18.984 -9.469 1 94.81 102 MET B CA 1
ATOM 2010 C C . MET B 1 102 ? 10.609 -19.234 -8.547 1 94.81 102 MET B C 1
ATOM 2012 O O . MET B 1 102 ? 11.484 -18.375 -8.406 1 94.81 102 MET B O 1
ATOM 2016 N N . PRO B 1 103 ? 10.641 -20.453 -7.977 1 96.06 103 PRO B N 1
ATOM 2017 C CA . PRO B 1 103 ? 11.758 -20.734 -7.07 1 96.06 103 PRO B CA 1
ATOM 2018 C C . PRO B 1 103 ? 13.117 -20.594 -7.738 1 96.06 103 PRO B C 1
ATOM 2020 O O . PRO B 1 103 ? 13.242 -20.781 -8.953 1 96.06 103 PRO B O 1
ATOM 2023 N N . LEU B 1 104 ? 14.102 -20.234 -6.895 1 96.5 104 LEU B N 1
ATOM 2024 C CA . LEU B 1 104 ? 15.477 -20.109 -7.375 1 96.5 104 LEU B CA 1
ATOM 2025 C C . LEU B 1 104 ? 16.062 -21.484 -7.688 1 96.5 104 LEU B C 1
ATOM 2027 O O . LEU B 1 104 ? 16.672 -21.688 -8.734 1 96.5 104 LEU B O 1
ATOM 2031 N N . ALA B 1 105 ? 15.828 -22.375 -6.719 1 95.75 105 ALA B N 1
ATOM 2032 C CA . ALA B 1 105 ? 16.328 -23.734 -6.898 1 95.75 105 ALA B CA 1
ATOM 2033 C C . ALA B 1 105 ? 15.438 -24.531 -7.855 1 95.75 105 ALA B C 1
ATOM 2035 O O . ALA B 1 105 ? 14.25 -24.734 -7.582 1 95.75 105 ALA B O 1
ATOM 2036 N N . PRO B 1 106 ? 15.961 -25.047 -8.867 1 91.62 106 PRO B N 1
ATOM 2037 C CA . PRO B 1 106 ? 15.164 -25.781 -9.852 1 91.62 106 PRO B CA 1
ATOM 2038 C C . PRO B 1 106 ? 14.531 -27.047 -9.273 1 91.62 106 PRO B C 1
ATOM 2040 O O . PRO B 1 106 ? 13.539 -27.531 -9.805 1 91.62 106 PRO B O 1
ATOM 2043 N N . ALA B 1 107 ? 15.109 -27.5 -8.242 1 93.81 107 ALA B N 1
ATOM 2044 C CA . ALA B 1 107 ? 14.633 -28.75 -7.645 1 93.81 107 ALA B CA 1
ATOM 2045 C C . ALA B 1 107 ? 13.352 -28.516 -6.852 1 93.81 107 ALA B C 1
ATOM 2047 O O . ALA B 1 107 ? 12.641 -29.484 -6.52 1 93.81 107 ALA B O 1
ATOM 2048 N N . LYS B 1 108 ? 13.094 -27.328 -6.555 1 92.94 108 LYS B N 1
ATOM 2049 C CA . LYS B 1 108 ? 11.922 -27.031 -5.738 1 92.94 108 LYS B CA 1
ATOM 2050 C C . LYS B 1 108 ? 10.664 -26.953 -6.594 1 92.94 108 LYS B C 1
ATOM 2052 O O . LYS B 1 108 ? 10.672 -26.344 -7.672 1 92.94 108 LYS B O 1
ATOM 2057 N N . ASP B 1 109 ? 9.641 -27.547 -6.051 1 91.31 109 ASP B N 1
ATOM 2058 C CA . ASP B 1 109 ? 8.344 -27.578 -6.719 1 91.31 109 ASP B CA 1
ATOM 2059 C C . ASP B 1 109 ? 7.699 -26.203 -6.738 1 91.31 109 ASP B C 1
ATOM 2061 O O . ASP B 1 109 ? 7.402 -25.625 -5.684 1 91.31 109 ASP B O 1
ATOM 2065 N N . PRO B 1 110 ? 7.426 -25.672 -7.941 1 88 110 PRO B N 1
ATOM 2066 C CA . PRO B 1 110 ? 6.863 -24.328 -8.047 1 88 110 PRO B CA 1
ATOM 2067 C C . PRO B 1 110 ? 5.434 -24.234 -7.523 1 88 110 PRO B C 1
ATOM 2069 O O . PRO B 1 110 ? 4.898 -23.141 -7.352 1 88 110 PRO B O 1
ATOM 2072 N N . VAL B 1 111 ? 4.82 -25.328 -7.312 1 82.62 111 VAL B N 1
ATOM 2073 C CA . VAL B 1 111 ? 3.477 -25.328 -6.742 1 82.62 111 VAL B CA 1
ATOM 2074 C C . VAL B 1 111 ? 3.553 -25.109 -5.234 1 82.62 111 VAL B C 1
ATOM 2076 O O . VAL B 1 111 ? 2.684 -24.453 -4.652 1 82.62 111 VAL B O 1
ATOM 2079 N N . ALA B 1 112 ? 4.605 -25.531 -4.676 1 88.25 112 ALA B N 1
ATOM 2080 C CA . ALA B 1 112 ? 4.719 -25.484 -3.219 1 88.25 112 ALA B CA 1
ATOM 2081 C C . ALA B 1 112 ? 5.723 -24.438 -2.773 1 88.25 112 ALA B C 1
ATOM 2083 O O . ALA B 1 112 ? 5.812 -24.109 -1.587 1 88.25 112 ALA B O 1
ATOM 2084 N N . HIS B 1 113 ? 6.445 -24.031 -3.773 1 90.62 113 HIS B N 1
ATOM 2085 C CA . HIS B 1 113 ? 7.5 -23.094 -3.391 1 90.62 113 HIS B CA 1
ATOM 2086 C C . HIS B 1 113 ? 7.496 -21.859 -4.285 1 90.62 113 HIS B C 1
ATOM 2088 O O . HIS B 1 113 ? 7.023 -21.906 -5.426 1 90.62 113 HIS B O 1
ATOM 2094 N N . ARG B 1 114 ? 8.047 -20.766 -3.738 1 92.75 114 ARG B N 1
ATOM 2095 C CA . ARG B 1 114 ? 8.297 -19.516 -4.461 1 92.75 114 ARG B CA 1
ATOM 2096 C C . ARG B 1 114 ? 9.586 -18.859 -3.982 1 92.75 114 ARG B C 1
ATOM 2098 O O . ARG B 1 114 ? 10.195 -19.312 -3.012 1 92.75 114 ARG B O 1
ATOM 2105 N N . SER B 1 115 ? 10.016 -17.953 -4.773 1 95.5 115 SER B N 1
ATOM 2106 C CA . SER B 1 115 ? 11.055 -17.047 -4.297 1 95.5 115 SER B CA 1
ATOM 2107 C C . SER B 1 115 ? 10.5 -15.648 -4.055 1 95.5 115 SER B C 1
ATOM 2109 O O . SER B 1 115 ? 9.555 -15.227 -4.723 1 95.5 115 SER B O 1
ATOM 2111 N N . GLY B 1 116 ? 11.055 -15.102 -3.016 1 95.5 116 GLY B N 1
ATOM 2112 C CA . GLY B 1 116 ? 10.492 -13.812 -2.645 1 95.5 116 GLY B CA 1
ATOM 2113 C C . GLY B 1 116 ? 11.547 -12.797 -2.238 1 95.5 116 GLY B C 1
ATOM 2114 O O . GLY B 1 116 ? 12.648 -13.164 -1.826 1 95.5 116 GLY B O 1
ATOM 2115 N N . LEU B 1 117 ? 11.227 -11.531 -2.445 1 96.69 117 LEU B N 1
ATOM 2116 C CA . LEU B 1 117 ? 12.031 -10.375 -2.059 1 96.69 117 LEU B CA 1
ATOM 2117 C C . LEU B 1 117 ? 11.141 -9.172 -1.764 1 96.69 117 LEU B C 1
ATOM 2119 O O . LEU B 1 117 ? 10.234 -8.867 -2.533 1 96.69 117 LEU B O 1
ATOM 2123 N N . THR B 1 118 ? 11.344 -8.57 -0.663 1 96.88 118 THR B N 1
ATOM 2124 C CA . THR B 1 118 ? 10.719 -7.285 -0.383 1 96.88 118 THR B CA 1
ATOM 2125 C C . THR B 1 118 ? 11.641 -6.141 -0.792 1 96.88 118 THR B C 1
ATOM 2127 O O . THR B 1 118 ? 12.82 -6.129 -0.441 1 96.88 118 THR B O 1
ATOM 2130 N N . VAL B 1 119 ? 11.141 -5.223 -1.593 1 96.88 119 VAL B N 1
ATOM 2131 C CA . VAL B 1 119 ? 11.945 -4.125 -2.115 1 96.88 119 VAL B CA 1
ATOM 2132 C C . VAL B 1 119 ? 11.391 -2.795 -1.613 1 96.88 119 VAL B C 1
ATOM 2134 O O . VAL B 1 119 ? 10.18 -2.576 -1.619 1 96.88 119 VAL B O 1
ATOM 2137 N N . ILE B 1 120 ? 12.266 -1.952 -1.151 1 97.38 120 ILE B N 1
ATOM 2138 C CA . ILE B 1 120 ? 11.945 -0.572 -0.803 1 97.38 120 ILE B CA 1
ATOM 2139 C C . ILE B 1 120 ? 12.508 0.371 -1.866 1 97.38 120 ILE B C 1
ATOM 2141 O O . ILE B 1 120 ? 13.672 0.266 -2.244 1 97.38 120 ILE B O 1
ATOM 2145 N N . TRP B 1 121 ? 11.656 1.206 -2.395 1 97.06 121 TRP B N 1
ATOM 2146 C CA . TRP B 1 121 ? 12.117 2.225 -3.334 1 97.06 121 TRP B CA 1
ATOM 2147 C C . TRP B 1 121 ? 11.266 3.488 -3.223 1 97.06 121 TRP B C 1
ATOM 2149 O O . TRP B 1 121 ? 10.305 3.533 -2.453 1 97.06 121 TRP B O 1
ATOM 2159 N N . PHE B 1 122 ? 11.742 4.566 -3.896 1 96.31 122 PHE B N 1
ATOM 2160 C CA . PHE B 1 122 ? 11.039 5.848 -3.893 1 96.31 122 PHE B CA 1
ATOM 2161 C C . PHE B 1 122 ? 10.664 6.266 -5.309 1 96.31 122 PHE B C 1
ATOM 2163 O O . PHE B 1 122 ? 11.406 5.992 -6.258 1 96.31 122 PHE B O 1
ATOM 2170 N N . GLN B 1 123 ? 9.5 6.883 -5.379 1 95.31 123 GLN B N 1
ATOM 2171 C CA . GLN B 1 123 ? 9.07 7.359 -6.691 1 95.31 123 GLN B CA 1
ATOM 2172 C C . GLN B 1 123 ? 8.297 8.672 -6.57 1 95.31 123 GLN B C 1
ATOM 2174 O O . GLN B 1 123 ? 7.801 9.008 -5.496 1 95.31 123 GLN B O 1
ATOM 2179 N N . PRO B 1 124 ? 8.234 9.445 -7.695 1 93.19 124 PRO B N 1
ATOM 2180 C CA . PRO B 1 124 ? 7.641 10.781 -7.617 1 93.19 124 PRO B CA 1
ATOM 2181 C C . PRO B 1 124 ? 6.117 10.742 -7.508 1 93.19 124 PRO B C 1
ATOM 2183 O O . PRO B 1 124 ? 5.508 11.68 -6.977 1 93.19 124 PRO B O 1
ATOM 2186 N N . THR B 1 125 ? 5.488 9.664 -8.055 1 92.56 125 THR B N 1
ATOM 2187 C CA . THR B 1 125 ? 4.031 9.602 -8.078 1 92.56 125 THR B CA 1
ATOM 2188 C C . THR B 1 125 ? 3.533 8.32 -7.418 1 92.56 125 THR B C 1
ATOM 2190 O O . THR B 1 125 ? 4.332 7.449 -7.062 1 92.56 125 THR B O 1
ATOM 2193 N N . THR B 1 126 ? 2.256 8.219 -7.305 1 93.56 126 THR B N 1
ATOM 2194 C CA . THR B 1 126 ? 1.641 7.082 -6.637 1 93.56 126 THR B CA 1
ATOM 2195 C C . THR B 1 126 ? 1.376 5.949 -7.625 1 93.56 126 THR B C 1
ATOM 2197 O O . THR B 1 126 ? 0.704 4.969 -7.289 1 93.56 126 THR B O 1
ATOM 2200 N N . ARG B 1 127 ? 1.89 6.023 -8.703 1 91.94 127 ARG B N 1
ATOM 2201 C CA . ARG B 1 127 ? 1.622 5.02 -9.727 1 91.94 127 ARG B CA 1
ATOM 2202 C C . ARG B 1 127 ? 2.359 3.719 -9.43 1 91.94 127 ARG B C 1
ATOM 2204 O O . ARG B 1 127 ? 3.518 3.738 -9 1 91.94 127 ARG B O 1
ATOM 2211 N N . VAL B 1 128 ? 1.649 2.631 -9.641 1 92.75 128 VAL B N 1
ATOM 2212 C CA . VAL B 1 128 ? 2.279 1.317 -9.555 1 92.75 128 VAL B CA 1
ATOM 2213 C C . VAL B 1 128 ? 3.199 1.104 -10.758 1 92.75 128 VAL B C 1
ATOM 2215 O O . VAL B 1 128 ? 2.893 1.542 -11.867 1 92.75 128 VAL B O 1
ATOM 2218 N N . PRO B 1 129 ? 4.277 0.427 -10.508 1 89.38 129 PRO B N 1
ATOM 2219 C CA . PRO B 1 129 ? 5.188 0.193 -11.633 1 89.38 129 PRO B CA 1
ATOM 2220 C C . PRO B 1 129 ? 4.492 -0.458 -12.828 1 89.38 129 PRO B C 1
ATOM 2222 O O . PRO B 1 129 ? 3.719 -1.403 -12.656 1 89.38 129 PRO B O 1
ATOM 2225 N N . ASP B 1 130 ? 4.812 0.132 -13.953 1 84.62 130 ASP B N 1
ATOM 2226 C CA . ASP B 1 130 ? 4.27 -0.367 -15.211 1 84.62 130 ASP B CA 1
ATOM 2227 C C . ASP B 1 130 ? 5.043 -1.591 -15.695 1 84.62 130 ASP B C 1
ATOM 2229 O O . ASP B 1 130 ? 6.273 -1.588 -15.703 1 84.62 130 ASP B O 1
ATOM 2233 N N . PRO B 1 131 ? 4.312 -2.588 -16.078 1 80.19 131 PRO B N 1
ATOM 2234 C CA . PRO B 1 131 ? 5.008 -3.779 -16.578 1 80.19 131 PRO B CA 1
ATOM 2235 C C . PRO B 1 131 ? 5.938 -3.477 -17.75 1 80.19 131 PRO B C 1
ATOM 2237 O O . PRO B 1 131 ? 6.965 -4.141 -17.906 1 80.19 131 PRO B O 1
ATOM 2240 N N . TYR B 1 132 ? 5.633 -2.508 -18.547 1 78.81 132 TYR B N 1
ATOM 2241 C CA . TYR B 1 132 ? 6.371 -2.25 -19.781 1 78.81 132 TYR B CA 1
ATOM 2242 C C . TYR B 1 132 ? 7.363 -1.109 -19.594 1 78.81 132 TYR B C 1
ATOM 2244 O O . TYR B 1 132 ? 8.234 -0.888 -20.438 1 78.81 132 TYR B O 1
ATOM 2252 N N . ASP B 1 133 ? 7.219 -0.386 -18.484 1 82.06 133 ASP B N 1
ATOM 2253 C CA . ASP B 1 133 ? 8.055 0.793 -18.281 1 82.06 133 ASP B CA 1
ATOM 2254 C C . ASP B 1 133 ? 8.398 0.978 -16.812 1 82.06 133 ASP B C 1
ATOM 2256 O O . ASP B 1 133 ? 8.227 2.066 -16.266 1 82.06 133 ASP B O 1
ATOM 2260 N N . ALA B 1 134 ? 8.836 -0.089 -16.266 1 85.5 134 ALA B N 1
ATOM 2261 C CA . ALA B 1 134 ? 9.219 0.015 -14.867 1 85.5 134 ALA B CA 1
ATOM 2262 C C . ALA B 1 134 ? 10.531 0.775 -14.711 1 85.5 134 ALA B C 1
ATOM 2264 O O . ALA B 1 134 ? 11.391 0.729 -15.594 1 85.5 134 ALA B O 1
ATOM 2265 N N . ASP B 1 135 ? 10.656 1.502 -13.641 1 88 135 ASP B N 1
ATOM 2266 C CA . ASP B 1 135 ? 11.891 2.209 -13.305 1 88 135 ASP B CA 1
ATOM 2267 C C . ASP B 1 135 ? 13.109 1.303 -13.477 1 88 135 ASP B C 1
ATOM 2269 O O . ASP B 1 135 ? 13.109 0.158 -13.023 1 88 135 ASP B O 1
ATOM 2273 N N . PRO B 1 136 ? 14.102 1.781 -14.102 1 90 136 PRO B N 1
ATOM 2274 C CA . PRO B 1 136 ? 15.305 0.982 -14.336 1 90 136 PRO B CA 1
ATOM 2275 C C . PRO B 1 136 ? 15.883 0.403 -13.047 1 90 136 PRO B C 1
ATOM 2277 O O . PRO B 1 136 ? 16.391 -0.72 -13.047 1 90 136 PRO B O 1
ATOM 2280 N N . ALA B 1 137 ? 15.852 1.12 -12.031 1 91.38 137 ALA B N 1
ATOM 2281 C CA . ALA B 1 137 ? 16.406 0.643 -10.766 1 91.38 137 ALA B CA 1
ATOM 2282 C C . ALA B 1 137 ? 15.688 -0.611 -10.289 1 91.38 137 ALA B C 1
ATOM 2284 O O . ALA B 1 137 ? 16.312 -1.519 -9.727 1 91.38 137 ALA B O 1
ATOM 2285 N N . LEU B 1 138 ? 14.43 -0.687 -10.492 1 93.88 138 LEU B N 1
ATOM 2286 C CA . LEU B 1 138 ? 13.641 -1.863 -10.133 1 93.88 138 LEU B CA 1
ATOM 2287 C C . LEU B 1 138 ? 13.961 -3.031 -11.062 1 93.88 138 LEU B C 1
ATOM 2289 O O . LEU B 1 138 ? 14.109 -4.168 -10.609 1 93.88 138 LEU B O 1
ATOM 2293 N N . ARG B 1 139 ? 14.133 -2.73 -12.297 1 95.38 139 ARG B N 1
ATOM 2294 C CA . ARG B 1 139 ? 14.383 -3.771 -13.289 1 95.38 139 ARG B CA 1
ATOM 2295 C C . ARG B 1 139 ? 15.766 -4.387 -13.094 1 95.38 139 ARG B C 1
ATOM 2297 O O . ARG B 1 139 ? 16.016 -5.52 -13.516 1 95.38 139 ARG B O 1
ATOM 2304 N N . GLN B 1 140 ? 16.594 -3.686 -12.492 1 95.81 140 GLN B N 1
ATOM 2305 C CA . GLN B 1 140 ? 17.984 -4.125 -12.367 1 95.81 140 GLN B CA 1
ATOM 2306 C C . GLN B 1 140 ? 18.219 -4.852 -11.047 1 95.81 140 GLN B C 1
ATOM 2308 O O . GLN B 1 140 ? 19.344 -5.242 -10.742 1 95.81 140 GLN B O 1
ATOM 2313 N N . VAL B 1 141 ? 17.219 -5.141 -10.312 1 96.94 141 VAL B N 1
ATOM 2314 C CA . VAL B 1 141 ? 17.359 -5.855 -9.055 1 96.94 141 VAL B CA 1
ATOM 2315 C C . VAL B 1 141 ? 17.938 -7.242 -9.305 1 96.94 141 VAL B C 1
ATOM 2317 O O . VAL B 1 141 ? 17.453 -7.98 -10.172 1 96.94 141 VAL B O 1
ATOM 2320 N N . ASP B 1 142 ? 18.984 -7.57 -8.562 1 97.44 142 ASP B N 1
ATOM 2321 C CA . ASP B 1 142 ? 19.625 -8.875 -8.688 1 97.44 142 ASP B CA 1
ATOM 2322 C C . ASP B 1 142 ? 18.844 -9.945 -7.922 1 97.44 142 ASP B C 1
ATOM 2324 O O . ASP B 1 142 ? 19.266 -10.359 -6.836 1 97.44 142 ASP B O 1
ATOM 2328 N N . TRP B 1 143 ? 17.875 -10.453 -8.516 1 97.69 143 TRP B N 1
ATOM 2329 C CA . TRP B 1 143 ? 16.969 -11.398 -7.879 1 97.69 143 TRP B CA 1
ATOM 2330 C C 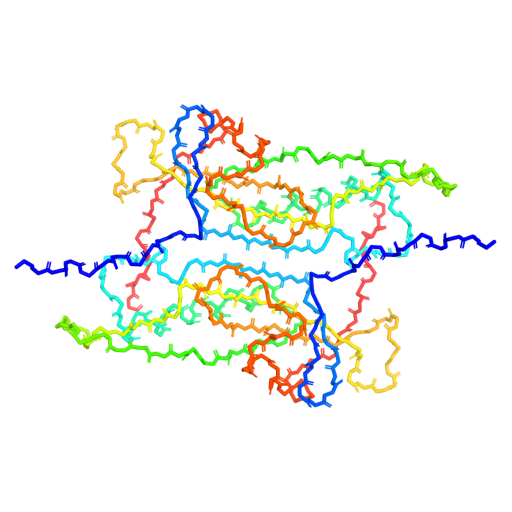. TRP B 1 143 ? 17.719 -12.641 -7.414 1 97.69 143 TRP B C 1
ATOM 2332 O O . TRP B 1 143 ? 17.484 -13.125 -6.301 1 97.69 143 TRP B O 1
ATOM 2342 N N . THR B 1 144 ? 18.516 -13.148 -8.211 1 96.12 144 THR B N 1
ATOM 2343 C CA . THR B 1 144 ? 19.203 -14.398 -7.953 1 96.12 144 THR B CA 1
ATOM 2344 C C . THR B 1 144 ? 20.016 -14.312 -6.66 1 96.12 144 THR B C 1
ATOM 2346 O O . THR B 1 144 ? 20.016 -15.25 -5.863 1 96.12 144 THR B O 1
ATOM 2349 N N . SER B 1 145 ? 20.594 -13.195 -6.398 1 97.12 145 SER B N 1
ATOM 2350 C CA . SER B 1 145 ? 21.469 -13.062 -5.234 1 97.12 145 SER B CA 1
ATOM 2351 C C . SER B 1 145 ? 20.688 -12.586 -4.016 1 97.12 145 SER B C 1
ATOM 2353 O O . SER B 1 145 ? 21.062 -12.867 -2.877 1 97.12 145 SER B O 1
ATOM 2355 N N . LEU B 1 146 ? 19.547 -11.93 -4.27 1 97.81 146 LEU B N 1
ATOM 2356 C CA . LEU B 1 146 ? 18.906 -11.203 -3.17 1 97.81 146 LEU B CA 1
ATOM 2357 C C . LEU B 1 146 ? 17.672 -11.945 -2.672 1 97.81 146 LEU B C 1
ATOM 2359 O O . LEU B 1 146 ? 17.328 -11.852 -1.493 1 97.81 146 LEU B O 1
ATOM 2363 N N . ALA B 1 147 ? 17 -12.609 -3.498 1 97.5 147 ALA B N 1
ATOM 2364 C CA . ALA B 1 147 ? 15.75 -13.273 -3.135 1 97.5 147 ALA B CA 1
ATOM 2365 C C . ALA B 1 147 ? 16.016 -14.602 -2.428 1 97.5 147 ALA B C 1
ATOM 2367 O O . ALA B 1 147 ? 17.156 -15.07 -2.393 1 97.5 147 ALA B O 1
ATOM 2368 N N . GLN B 1 148 ? 14.945 -15.133 -1.829 1 96.81 148 GLN B N 1
ATOM 2369 C CA . GLN B 1 148 ? 15.039 -16.406 -1.129 1 96.81 148 GLN B CA 1
ATOM 2370 C C . GLN B 1 148 ? 13.812 -17.266 -1.399 1 96.81 148 GLN B C 1
ATOM 2372 O O . GLN B 1 148 ? 12.688 -16.766 -1.442 1 96.81 148 GLN B O 1
ATOM 2377 N N . ASP B 1 149 ? 14.102 -18.547 -1.56 1 95.12 149 ASP B N 1
ATOM 2378 C CA . ASP B 1 149 ? 12.992 -19.484 -1.7 1 95.12 149 ASP B CA 1
ATOM 2379 C C . ASP B 1 149 ? 12.234 -19.641 -0.386 1 95.12 149 ASP B C 1
ATOM 2381 O O . ASP B 1 149 ? 12.828 -19.609 0.691 1 95.12 149 ASP B O 1
ATOM 2385 N N . TYR B 1 150 ? 10.945 -19.781 -0.485 1 92.69 150 TYR B N 1
ATOM 2386 C CA . TYR B 1 150 ? 10.109 -20.047 0.68 1 92.69 150 TYR B CA 1
ATOM 2387 C C . TYR B 1 150 ? 8.977 -21.016 0.33 1 92.69 150 TYR B C 1
ATOM 2389 O O . TYR B 1 150 ? 8.625 -21.156 -0.842 1 92.69 150 TYR B O 1
ATOM 2397 N N . GLU B 1 151 ? 8.484 -21.703 1.356 1 89.06 151 GLU B N 1
ATOM 2398 C CA . GLU B 1 151 ? 7.379 -22.641 1.18 1 89.06 151 GLU B CA 1
ATOM 2399 C C . GLU B 1 151 ? 6.031 -21.938 1.319 1 89.06 151 GLU B C 1
ATOM 2401 O O . GLU B 1 151 ? 5.848 -21.109 2.209 1 89.06 151 GLU B O 1
ATOM 2406 N N . LEU B 1 152 ? 5.223 -22.203 0.351 1 80.38 152 LEU B N 1
ATOM 2407 C CA . LEU B 1 152 ? 3.867 -21.672 0.436 1 80.38 152 LEU B CA 1
ATOM 2408 C C . LEU B 1 152 ? 3.039 -22.453 1.446 1 80.38 152 LEU B C 1
ATOM 2410 O O . LEU B 1 152 ? 3.049 -23.688 1.438 1 80.38 152 LEU B O 1
ATOM 2414 N N . GLU B 1 153 ? 2.988 -21.984 2.701 1 64.5 153 GLU B N 1
ATOM 2415 C CA . GLU B 1 153 ? 2.186 -22.734 3.668 1 64.5 153 GLU B CA 1
ATOM 2416 C C . GLU B 1 153 ? 0.715 -22.75 3.262 1 64.5 153 GLU B C 1
ATOM 2418 O O . GLU B 1 153 ? 0.22 -21.812 2.646 1 64.5 153 GLU B O 1
ATOM 2423 N N . GLY B 1 154 ? 0.198 -23.828 3.027 1 52.88 154 GLY B N 1
ATOM 2424 C CA . GLY B 1 154 ? -1.229 -23.969 2.785 1 52.88 154 GLY B CA 1
ATOM 2425 C C . GLY B 1 154 ? -2.072 -23.016 3.611 1 52.88 154 GLY B C 1
ATOM 2426 O O . GLY B 1 154 ? -1.652 -22.578 4.684 1 52.88 154 GLY B O 1
ATOM 2427 N N . MET B 1 155 ? -2.564 -21.969 3.035 1 45.53 155 MET B N 1
ATOM 2428 C CA . MET B 1 155 ? -3.498 -21.172 3.822 1 45.53 155 MET B CA 1
ATOM 2429 C C . MET B 1 155 ? -4.168 -22.016 4.898 1 45.53 155 MET B C 1
ATOM 2431 O O . MET B 1 155 ? -4.633 -23.125 4.625 1 45.53 155 MET B O 1
ATOM 2435 N N . PRO B 1 156 ? -3.91 -21.781 6.246 1 39.06 156 PRO B N 1
ATOM 2436 C CA . PRO B 1 156 ? -4.676 -22.547 7.23 1 39.06 156 PRO B CA 1
ATOM 2437 C C . PRO B 1 156 ? -6.172 -22.562 6.93 1 39.06 156 PRO B C 1
ATOM 2439 O O . PRO B 1 156 ? -6.84 -21.531 7.035 1 39.06 156 PRO B O 1
ATOM 2442 N N . TYR B 1 157 ? -6.758 -22.891 5.906 1 34.53 157 TYR B N 1
ATOM 2443 C CA . TYR B 1 157 ? -8.188 -23.156 6.016 1 34.53 157 TYR B CA 1
ATOM 2444 C C . TYR B 1 157 ? -8.477 -24.062 7.211 1 34.53 157 TYR B C 1
ATOM 2446 O O . TYR B 1 157 ? -8.703 -25.25 7.055 1 34.53 157 TYR B O 1
ATOM 2454 N N . GLY B 1 158 ? -7.648 -24.344 8.219 1 26.89 158 GLY B N 1
ATOM 2455 C CA . GLY B 1 158 ? -8.289 -25.25 9.156 1 26.89 158 GLY B CA 1
ATOM 2456 C C . GLY B 1 158 ? -9.695 -24.812 9.531 1 26.89 158 GLY B C 1
ATOM 2457 O O . GLY B 1 158 ? -10.07 -23.656 9.336 1 26.89 158 GLY B O 1
ATOM 2458 N N . PRO B 1 159 ? -10.617 -25.844 10.031 1 26.77 159 PRO B N 1
ATOM 2459 C CA . PRO B 1 159 ? -11.945 -25.547 10.578 1 26.77 159 PRO B CA 1
ATOM 2460 C C . PRO B 1 159 ? -11.977 -24.297 11.438 1 26.77 159 PRO B C 1
ATOM 2462 O O . PRO B 1 159 ? -10.953 -23.906 12.008 1 26.77 159 PRO B O 1
#

Secondary structure (DSSP, 8-state):
---------SSSEEEE-TTS-EEEEEEEEEEETTTT--SS--BHHHHHHHHHHHHHHHHHH-TTS-EEE-PPP-B--SS--BTTBSB-B--SEEEEEEEEES-SSTTS-TTTEEEEEEEEEEESSSPPPPSSS--HHHHT--HHHH-EEEE--------/---------SSSEEEE-TTS-EEEEEEEEEEETTTT--SS--BHHHHHHHHHHHHHHHHHH-TTS-EEE-PPP-B--SS--BTTBSB-B--SEEEEEEEEES-SSTTS-TTTEEEEEEEEEEESSSPPPPSSS--HHHHT--HHHH-EEEE--------

Organism: Streptomyces coelicolor (strain ATCC BAA-471 / A3(2) / M145) (NCBI:txid100226)

pLDDT: mean 84.82, std 17.56, range [24.8, 98.0]

Solvent-accessible surface area (backbone atoms only — not comparable to full-atom values): 17958 Å² total; per-residue (Å²): 132,78,74,67,76,76,69,70,68,44,36,70,37,51,38,61,28,74,88,63,52,60,36,29,32,48,31,39,37,40,29,24,55,58,38,83,56,72,97,78,70,57,13,56,68,57,50,53,48,50,51,50,50,50,53,55,51,51,50,69,75,32,79,78,34,43,79,44,75,50,82,64,69,76,42,66,60,95,47,94,43,61,96,71,44,50,34,30,42,65,45,48,22,33,36,43,32,36,33,36,31,70,36,75,54,82,86,51,54,63,87,47,26,28,17,24,33,32,39,35,40,56,33,76,59,81,69,67,71,39,54,89,66,47,57,64,74,68,27,60,56,61,53,86,80,56,37,35,66,42,71,60,68,72,72,81,74,65,134,132,79,76,66,76,77,71,70,68,43,36,71,38,51,40,60,28,72,89,64,51,61,36,29,34,48,32,38,36,42,31,23,56,58,38,84,56,73,96,79,72,58,13,57,67,56,51,54,48,51,50,52,51,48,53,54,51,50,50,69,73,32,80,77,32,42,79,45,76,51,82,65,68,76,42,69,59,96,47,94,42,60,98,70,44,51,35,30,43,63,43,48,23,33,36,43,33,36,33,37,31,69,38,76,56,82,86,51,53,62,89,48,27,28,17,23,32,31,39,33,41,57,33,78,57,81,70,69,71,40,54,91,65,46,59,64,74,68,27,60,55,60,53,85,81,56,37,35,65,42,70,60,68,72,74,81,72,65,135